Protein AF-A0A955XJQ1-F1 (afdb_monomer)

Sequence (238 aa):
MSGRVFALALLAGLWAAPAGARAPDDDAACRRCHAGLEGEFFTLANGDTLPAWVTPEEHFGSVHGDDIGCRDCHPTVGDHPHAPPAAADARTYRIQASAGCTDCHFKHATALRDSMHYERLMNGDDAAPTCVDCHGAHGVQPAAVPRQAVSDRCGACHEEQVRDWRASAHGQAVLAGNEDAPVCADCHGAHAITDPRAPAAHAASFTVCARCHGDARMMTRHGLDPGVVDSYLSDFHG

Secondary structure (DSSP, 8-state):
---------------PPPTT---THHHHHHHHHHHTTTT-EEEPTTS-EEES---HHHHHTSTTTTTS-HHHH-TT--SSS-PPP--SSHHHHHHHHHHHHHTT-HHHHHHHTTSHHHHHHHTT-TTS--HHHHH-SSSPPPTTSSTTHHHHHHHTT-HHHHHHHHHSHHHHHHHTT-TTS--HHHHH-SSS---TTSHHHHHHHHHHHHHHHT-HHHHHHTT--TTHHHHHHTSTT-

pLDDT: mean 86.58, std 14.27, range [39.28, 98.38]

Foldseek 3Di:
DDDDDDDDDDDDDDPDDDPPDDDPCPLVVVQVVQQVQVPHWDAAPVRATDRSHDHVCLQLLAPCHPVDGPCLLVVVFDDPPGDDDHANYPLRVQQVSLVSVCVPPVVLVVLLVLAPLVVCVVVVNSVRDGPCLLQNPDNRYDCPVVPCSNLVSVCVPPVVVSVVCCVDPLNVCSVVVNSLRDHPCLQQNDRNGYDCPDPVVVVCRLVSVCVQLCPLVNQVVVVHDNCPSVVCVPDPND

Radius of gyration: 26.44 Å; Cα contacts (8 Å, |Δi|>4): 235; chains: 1; bounding box: 46×60×105 Å

Structure (mmCIF, N/CA/C/O backbone):
data_AF-A0A955XJQ1-F1
#
_entry.id   AF-A0A955XJQ1-F1
#
loop_
_atom_site.group_PDB
_atom_site.id
_atom_site.type_symbol
_atom_site.label_atom_id
_atom_site.label_alt_id
_atom_site.label_comp_id
_atom_site.label_asym_id
_atom_site.label_entity_id
_atom_site.label_seq_id
_atom_site.pdbx_PDB_ins_code
_atom_site.Cartn_x
_atom_site.Cartn_y
_atom_site.Cartn_z
_atom_site.occupancy
_atom_site.B_iso_or_equiv
_atom_site.auth_seq_id
_atom_site.auth_comp_id
_atom_site.auth_asym_id
_atom_site.auth_atom_id
_atom_site.pdbx_PDB_model_num
ATOM 1 N N . MET A 1 1 ? -14.119 -41.575 -74.720 1.00 46.88 1 MET A N 1
ATOM 2 C CA . MET A 1 1 ? -13.182 -41.387 -73.590 1.00 46.88 1 MET A CA 1
ATOM 3 C C . MET A 1 1 ? -12.994 -39.893 -73.389 1.00 46.88 1 MET A C 1
ATOM 5 O O . MET A 1 1 ? -12.230 -39.286 -74.124 1.00 46.88 1 MET A O 1
ATOM 9 N N . SER A 1 2 ? -13.746 -39.278 -72.477 1.00 40.47 2 SER A N 1
ATOM 10 C CA . SER A 1 2 ? -13.597 -37.850 -72.162 1.00 40.47 2 SER A CA 1
ATOM 11 C C . SER A 1 2 ? -14.004 -37.642 -70.705 1.00 40.47 2 SER A C 1
ATOM 13 O O . SER A 1 2 ? -15.168 -37.402 -70.401 1.00 40.47 2 SER A O 1
ATOM 15 N N . GLY A 1 3 ? -13.049 -37.851 -69.796 1.00 39.28 3 GLY A N 1
ATOM 16 C CA . GLY A 1 3 ? -13.222 -37.587 -68.371 1.00 39.28 3 GLY A CA 1
ATOM 17 C C . GLY A 1 3 ? -13.212 -36.083 -68.114 1.00 39.28 3 GLY A C 1
ATOM 18 O O . GLY A 1 3 ? -12.290 -35.389 -68.535 1.00 39.28 3 GLY A O 1
ATOM 19 N N . ARG A 1 4 ? -14.245 -35.576 -67.440 1.00 48.41 4 ARG A N 1
ATOM 20 C CA . ARG A 1 4 ? -14.283 -34.207 -66.919 1.00 48.41 4 ARG A CA 1
ATOM 21 C C . ARG A 1 4 ? -13.821 -34.237 -65.465 1.00 48.41 4 ARG A C 1
ATOM 23 O O . ARG A 1 4 ? -14.498 -34.808 -64.617 1.00 48.41 4 ARG A O 1
ATOM 30 N N . VAL A 1 5 ? -12.663 -33.641 -65.204 1.00 46.28 5 VAL A N 1
ATOM 31 C CA . VAL A 1 5 ? -12.136 -33.402 -63.857 1.00 46.28 5 VAL A CA 1
ATOM 32 C C . VAL A 1 5 ? -12.822 -32.151 -63.301 1.00 46.28 5 VAL A C 1
ATOM 34 O O . VAL A 1 5 ? -12.715 -31.080 -63.894 1.00 46.28 5 VAL A O 1
ATOM 37 N N . PHE A 1 6 ? -13.547 -32.286 -62.190 1.00 44.66 6 PHE A N 1
ATOM 38 C CA . PHE A 1 6 ? -14.050 -31.155 -61.406 1.00 44.66 6 PHE A CA 1
ATOM 39 C C . PHE A 1 6 ? -12.952 -30.705 -60.436 1.00 44.66 6 PHE A C 1
ATOM 41 O O . PHE A 1 6 ? -12.5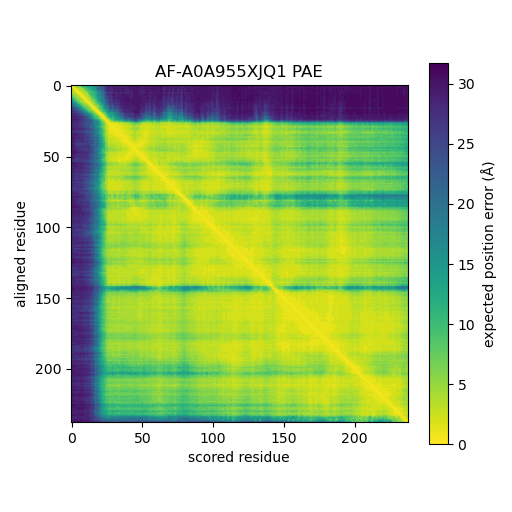79 -31.451 -59.534 1.00 44.66 6 PHE A O 1
ATOM 48 N N . ALA A 1 7 ? -12.432 -29.493 -60.622 1.00 47.38 7 ALA A N 1
ATOM 49 C CA . ALA A 1 7 ? -11.554 -28.848 -59.654 1.00 47.38 7 ALA A CA 1
ATOM 50 C C . ALA A 1 7 ? -12.412 -28.191 -58.558 1.00 47.38 7 ALA A C 1
ATOM 52 O O . ALA A 1 7 ? -13.139 -27.234 -58.822 1.00 47.38 7 ALA A O 1
ATOM 53 N N . LEU A 1 8 ? -12.345 -28.723 -57.336 1.00 47.97 8 LEU A N 1
ATOM 54 C CA . LEU A 1 8 ? -12.881 -28.084 -56.134 1.00 47.97 8 LEU A CA 1
ATOM 55 C C . LEU A 1 8 ? -11.941 -26.946 -55.719 1.00 47.97 8 LEU A C 1
ATOM 57 O O . LEU A 1 8 ? -10.824 -27.190 -55.268 1.00 47.97 8 LEU A O 1
ATOM 61 N N . ALA A 1 9 ? -12.394 -25.704 -55.872 1.00 50.31 9 ALA A N 1
ATOM 62 C CA . ALA A 1 9 ? -11.725 -24.538 -55.311 1.00 50.31 9 ALA A CA 1
ATOM 63 C C . ALA A 1 9 ? -12.059 -24.436 -53.812 1.00 50.31 9 ALA A C 1
ATOM 65 O O . ALA A 1 9 ? -13.188 -24.122 -53.436 1.00 50.31 9 ALA A O 1
ATOM 66 N N . LEU A 1 10 ? -11.075 -24.720 -52.957 1.00 50.75 10 LEU A N 1
ATOM 67 C CA . LEU A 1 10 ? -11.122 -24.434 -51.523 1.00 50.75 10 LEU A CA 1
ATOM 68 C C . LEU A 1 10 ? -10.953 -22.922 -51.318 1.00 50.75 10 LEU A C 1
ATOM 70 O O . LEU A 1 10 ? -9.858 -22.384 -51.469 1.00 50.75 10 LEU A O 1
ATOM 74 N N . LEU A 1 11 ? -12.043 -22.235 -50.979 1.00 53.78 11 LEU A N 1
ATOM 75 C CA . LEU A 1 11 ? -12.004 -20.862 -50.479 1.00 53.78 11 LEU A CA 1
ATOM 76 C C . LEU A 1 11 ? -11.503 -20.888 -49.029 1.00 53.78 11 LEU A C 1
ATOM 78 O O . LEU A 1 11 ? -12.269 -21.139 -48.101 1.00 53.78 11 LEU A O 1
ATOM 82 N N . ALA A 1 12 ? -10.206 -20.647 -48.840 1.00 53.72 12 ALA A N 1
ATOM 83 C CA . ALA A 1 12 ? -9.639 -20.357 -47.530 1.00 53.72 12 ALA A CA 1
ATOM 84 C C . ALA A 1 12 ? -10.132 -18.973 -47.078 1.00 53.72 12 ALA A C 1
ATOM 86 O O . ALA A 1 12 ? -9.680 -17.943 -47.577 1.00 53.72 12 ALA A O 1
ATOM 87 N N . GLY A 1 13 ? -11.100 -18.948 -46.163 1.00 48.88 13 GLY A N 1
ATOM 88 C CA . GLY A 1 13 ? -11.522 -17.722 -45.496 1.00 48.88 13 GLY A CA 1
ATOM 89 C C . GLY A 1 13 ? -10.401 -17.213 -44.593 1.00 48.88 13 GLY A C 1
ATOM 90 O O . GLY A 1 13 ? -10.072 -17.856 -43.600 1.00 48.88 13 GLY A O 1
ATOM 91 N N . LEU A 1 14 ? -9.821 -16.061 -44.933 1.00 50.84 14 LEU A N 1
ATOM 92 C CA . LEU A 1 14 ? -8.943 -15.317 -44.035 1.00 50.84 14 LEU A CA 1
ATOM 93 C C . LEU A 1 14 ? -9.784 -14.748 -42.888 1.00 50.84 14 LEU A C 1
ATOM 95 O O . LEU A 1 14 ? -10.440 -13.719 -43.031 1.00 50.84 14 LEU A O 1
ATOM 99 N N . TRP A 1 15 ? -9.765 -15.430 -41.746 1.00 53.81 15 TRP A N 1
ATOM 100 C CA . TRP A 1 15 ? -10.131 -14.822 -40.473 1.00 53.81 15 TRP A CA 1
ATOM 101 C C . TRP A 1 15 ? -9.001 -13.876 -40.064 1.00 53.81 15 TRP A C 1
ATOM 103 O O . TRP A 1 15 ? -7.941 -14.314 -39.622 1.00 53.81 15 TRP A O 1
ATOM 113 N N . ALA A 1 16 ? -9.210 -12.575 -40.254 1.00 53.59 16 ALA A N 1
ATOM 114 C CA . ALA A 1 16 ? -8.348 -11.563 -39.664 1.00 53.59 16 ALA A CA 1
ATOM 115 C C . ALA A 1 16 ? -8.578 -11.557 -38.146 1.00 53.59 16 ALA A C 1
ATOM 117 O O . ALA A 1 16 ? -9.691 -11.300 -37.684 1.00 53.59 16 ALA A O 1
ATOM 118 N N . ALA A 1 17 ? -7.532 -11.870 -37.381 1.00 46.84 17 ALA A N 1
ATOM 119 C CA . ALA A 1 17 ? -7.531 -11.686 -35.936 1.00 46.84 17 ALA A CA 1
ATOM 120 C C . ALA A 1 17 ? -7.751 -10.195 -35.602 1.00 46.84 17 ALA A C 1
ATOM 122 O O . ALA A 1 17 ? -7.302 -9.329 -36.363 1.00 46.84 17 ALA A O 1
ATOM 123 N N . PRO A 1 18 ? -8.439 -9.867 -34.495 1.00 43.72 18 PRO A N 1
ATOM 124 C CA . PRO A 1 18 ? -8.651 -8.482 -34.107 1.00 43.72 18 PRO A CA 1
ATOM 125 C C . PRO A 1 18 ? -7.303 -7.811 -33.822 1.00 43.72 18 PRO A C 1
ATOM 127 O O . PRO A 1 18 ? -6.464 -8.349 -33.098 1.00 43.72 18 PRO A O 1
ATOM 130 N N . ALA A 1 19 ? -7.100 -6.624 -34.394 1.00 45.28 19 ALA A N 1
ATOM 131 C CA . ALA A 1 19 ? -5.973 -5.760 -34.069 1.00 45.28 19 ALA A CA 1
ATOM 132 C C . ALA A 1 19 ? -6.069 -5.375 -32.583 1.00 45.28 19 ALA A C 1
ATOM 134 O O . ALA A 1 19 ? -6.924 -4.579 -32.203 1.00 45.28 19 ALA A O 1
ATOM 135 N N . GLY A 1 20 ? -5.245 -6.005 -31.747 1.00 47.81 20 GLY A N 1
ATOM 136 C CA . GLY A 1 20 ? -5.237 -5.791 -30.298 1.00 47.81 20 GLY A CA 1
ATOM 137 C C . GLY A 1 20 ? -4.767 -6.989 -29.473 1.00 47.81 20 GLY A C 1
ATOM 138 O O . GLY A 1 20 ? -4.370 -6.801 -28.331 1.00 47.81 20 GLY A O 1
ATOM 139 N N . ALA A 1 21 ? -4.749 -8.206 -30.027 1.00 40.53 21 ALA A N 1
ATOM 140 C CA . ALA A 1 21 ? -4.125 -9.338 -29.343 1.00 40.53 21 ALA A CA 1
ATOM 141 C C . ALA A 1 21 ? -2.594 -9.265 -29.499 1.00 40.53 21 ALA A C 1
ATOM 143 O O . ALA A 1 21 ? -2.076 -9.408 -30.609 1.00 40.53 21 ALA A O 1
ATOM 144 N N . ARG A 1 22 ? -1.878 -9.007 -28.397 1.00 50.34 22 ARG A N 1
ATOM 145 C CA . ARG A 1 22 ? -0.408 -9.040 -28.333 1.00 50.34 22 ARG A CA 1
ATOM 146 C C . ARG A 1 22 ? 0.080 -10.451 -28.690 1.00 50.34 22 ARG A C 1
ATOM 148 O O . ARG A 1 22 ? -0.478 -11.436 -28.208 1.00 50.34 22 ARG A O 1
ATOM 155 N N . ALA A 1 23 ? 1.102 -10.562 -29.539 1.00 43.75 23 ALA A N 1
ATOM 156 C CA . ALA A 1 23 ? 1.719 -11.852 -29.827 1.00 43.75 23 ALA A CA 1
ATOM 157 C C . ALA A 1 23 ? 2.445 -12.373 -28.561 1.00 43.75 23 ALA A C 1
ATOM 159 O O . ALA A 1 23 ? 3.187 -11.601 -27.952 1.00 43.75 23 ALA A O 1
ATOM 160 N N . PRO A 1 24 ? 2.292 -13.658 -28.182 1.00 45.78 24 PRO A N 1
ATOM 161 C CA . PRO A 1 24 ? 2.927 -14.264 -26.997 1.00 45.78 24 PRO A CA 1
ATOM 162 C C . PRO A 1 24 ? 4.463 -14.141 -26.919 1.00 45.78 24 PRO A C 1
ATOM 164 O O . PRO A 1 24 ? 5.056 -14.352 -25.860 1.00 45.78 24 PRO A O 1
ATOM 167 N N . ASP A 1 25 ? 5.120 -13.819 -28.035 1.00 55.47 25 ASP A N 1
ATOM 168 C CA . ASP A 1 25 ? 6.578 -13.810 -28.164 1.00 55.47 25 ASP A CA 1
ATOM 169 C C . ASP A 1 25 ? 7.254 -12.525 -27.641 1.00 55.47 25 ASP A C 1
ATOM 171 O O . ASP A 1 25 ? 8.460 -12.542 -27.370 1.00 55.47 25 ASP A O 1
ATOM 175 N N . ASP A 1 26 ? 6.504 -11.435 -27.435 1.00 66.12 26 ASP A N 1
ATOM 176 C CA . ASP A 1 26 ? 7.072 -10.135 -27.040 1.00 66.12 26 ASP A CA 1
ATOM 177 C C . ASP A 1 26 ? 7.604 -10.143 -25.596 1.00 66.12 26 ASP A C 1
ATOM 179 O O . ASP A 1 26 ? 8.740 -9.731 -25.349 1.00 66.12 26 ASP A O 1
ATOM 183 N N . ASP A 1 27 ? 6.854 -10.703 -24.644 1.00 79.00 27 ASP A N 1
ATOM 184 C CA . ASP A 1 27 ? 7.313 -10.800 -23.251 1.00 79.00 27 ASP A CA 1
ATO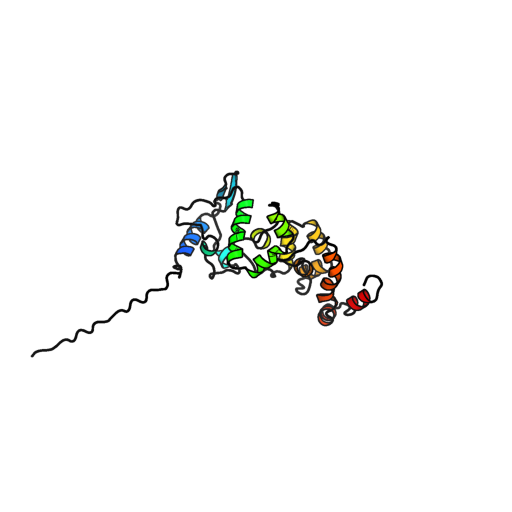M 185 C C . ASP A 1 27 ? 8.418 -11.843 -23.082 1.00 79.00 27 ASP A C 1
ATOM 187 O O . ASP A 1 27 ? 9.285 -11.726 -22.217 1.00 79.00 27 ASP A O 1
ATOM 191 N N . ALA A 1 28 ? 8.448 -12.877 -23.928 1.00 83.25 28 ALA A N 1
ATOM 192 C CA . ALA A 1 28 ? 9.536 -13.849 -23.924 1.00 83.25 28 ALA A CA 1
ATOM 193 C C . ALA A 1 28 ? 10.893 -13.192 -24.239 1.00 83.25 28 ALA A C 1
ATOM 195 O O . ALA A 1 28 ? 11.909 -13.591 -23.666 1.00 83.25 28 ALA A O 1
ATOM 196 N N . ALA A 1 29 ? 10.921 -12.179 -25.110 1.00 86.50 29 ALA A N 1
ATOM 197 C CA . ALA A 1 29 ? 12.130 -11.412 -25.394 1.00 86.50 29 ALA A CA 1
ATOM 198 C C . ALA A 1 29 ? 12.547 -10.531 -24.205 1.00 86.50 29 ALA A C 1
ATOM 200 O O . ALA A 1 29 ? 13.716 -10.583 -23.811 1.00 86.50 29 ALA A O 1
ATOM 201 N N . CYS A 1 30 ? 11.600 -9.801 -23.600 1.00 88.19 30 CYS A N 1
ATOM 202 C CA . CYS A 1 30 ? 11.840 -9.005 -22.393 1.00 88.19 30 CYS A CA 1
ATOM 203 C C . CYS A 1 30 ? 12.444 -9.870 -21.280 1.00 88.19 30 CYS A C 1
ATOM 205 O O . CYS A 1 30 ? 13.515 -9.555 -20.765 1.00 88.19 30 CYS A O 1
ATOM 207 N N . ARG A 1 31 ? 11.824 -11.020 -20.990 1.00 87.94 31 ARG A N 1
ATOM 208 C CA . ARG A 1 31 ? 12.282 -11.967 -19.964 1.00 87.94 31 ARG A CA 1
ATOM 209 C C . ARG A 1 31 ? 13.697 -12.457 -20.189 1.00 87.94 31 ARG A C 1
ATOM 211 O O . ARG A 1 31 ? 14.514 -12.374 -19.285 1.00 87.94 31 ARG A O 1
ATOM 218 N N . ARG A 1 32 ? 14.002 -12.971 -21.385 1.00 88.38 32 ARG A N 1
ATOM 219 C CA . ARG A 1 32 ? 15.334 -13.528 -21.668 1.00 88.38 32 ARG A CA 1
ATOM 220 C C . ARG A 1 32 ? 16.428 -12.477 -21.539 1.00 88.38 32 ARG A C 1
ATOM 222 O O . ARG A 1 32 ? 17.489 -12.782 -21.010 1.00 88.38 32 ARG A O 1
ATOM 229 N N . CYS A 1 33 ? 16.175 -11.268 -22.038 1.00 90.25 33 CYS A N 1
ATOM 230 C CA . CYS A 1 33 ? 17.158 -10.196 -21.975 1.00 90.25 33 CYS A CA 1
ATOM 231 C C . CYS A 1 33 ? 17.346 -9.724 -20.530 1.00 90.25 33 CYS A C 1
ATOM 233 O O . CYS A 1 33 ? 18.458 -9.777 -20.023 1.00 90.25 33 CYS A O 1
ATOM 235 N N . HIS A 1 34 ? 16.264 -9.362 -19.834 1.00 91.12 34 HIS A N 1
ATOM 236 C CA . HIS A 1 34 ? 16.361 -8.843 -18.470 1.00 91.12 34 HIS A CA 1
ATOM 237 C C . HIS A 1 34 ? 16.816 -9.888 -17.444 1.00 91.12 34 HIS A C 1
ATOM 239 O O . HIS A 1 34 ? 17.531 -9.521 -16.520 1.00 91.12 34 HIS A O 1
ATOM 245 N N . ALA A 1 35 ? 16.493 -11.172 -17.613 1.00 91.75 35 ALA A N 1
ATOM 246 C CA . ALA A 1 35 ? 17.061 -12.233 -16.777 1.00 91.75 35 ALA A CA 1
ATOM 247 C C . ALA A 1 35 ? 18.573 -12.398 -17.006 1.00 91.75 35 ALA A C 1
ATOM 249 O O . ALA A 1 35 ? 19.317 -12.701 -16.083 1.00 91.75 35 ALA A O 1
ATOM 250 N N . GLY A 1 36 ? 19.040 -12.178 -18.240 1.00 92.38 36 GLY A N 1
ATOM 251 C CA . GLY A 1 36 ? 20.458 -12.251 -18.600 1.00 92.38 36 GLY A CA 1
ATOM 252 C C . GLY A 1 36 ? 21.294 -11.045 -18.161 1.00 92.38 36 GLY A C 1
ATOM 253 O O . GLY A 1 36 ? 22.504 -11.057 -18.366 1.00 92.38 36 GLY A O 1
ATOM 254 N N . LEU A 1 37 ? 20.666 -10.018 -17.584 1.00 91.81 37 LEU A N 1
ATOM 255 C CA . LEU A 1 37 ? 21.309 -8.794 -17.100 1.00 91.81 37 LEU A CA 1
ATOM 256 C C . LEU A 1 37 ? 21.515 -8.806 -15.576 1.00 91.81 37 LEU A C 1
ATOM 258 O O . LEU A 1 37 ? 21.707 -7.746 -14.988 1.00 91.81 37 LEU A O 1
ATOM 262 N N . GLU A 1 38 ? 21.416 -9.962 -14.910 1.00 92.31 38 GLU A N 1
ATOM 263 C CA . GLU A 1 38 ? 21.558 -10.052 -13.452 1.00 92.31 38 GLU A CA 1
ATOM 264 C C . GLU A 1 38 ? 22.844 -9.359 -12.966 1.00 92.31 38 GLU A C 1
ATOM 266 O O . GLU A 1 38 ? 23.951 -9.673 -13.403 1.00 92.31 38 GLU A O 1
ATOM 271 N N . GLY A 1 39 ? 22.686 -8.390 -12.063 1.00 93.00 39 GLY A N 1
ATOM 272 C CA . GLY A 1 39 ? 23.784 -7.567 -11.549 1.00 93.00 39 GLY A CA 1
ATOM 273 C C . GLY A 1 39 ? 24.107 -6.312 -12.369 1.00 93.00 39 GLY A C 1
ATOM 274 O O . GLY A 1 39 ? 24.940 -5.520 -11.932 1.00 93.00 39 GLY A O 1
ATOM 275 N N . GLU A 1 40 ? 23.440 -6.081 -13.500 1.00 94.44 40 GLU A N 1
ATOM 276 C CA . GLU A 1 40 ? 23.590 -4.867 -14.307 1.00 94.44 40 GLU A CA 1
ATOM 277 C C . GLU A 1 40 ? 22.647 -3.749 -13.848 1.00 94.44 40 GLU A C 1
ATOM 279 O O . GLU A 1 40 ? 21.535 -3.978 -13.364 1.00 94.44 40 GLU A O 1
ATOM 284 N N . PHE A 1 41 ? 23.071 -2.500 -14.030 1.00 93.19 41 PHE A N 1
ATOM 285 C CA . PHE A 1 41 ? 22.324 -1.335 -13.566 1.00 93.19 41 PHE A CA 1
ATOM 286 C C . PHE A 1 41 ? 22.288 -0.233 -14.619 1.00 93.19 41 PHE A C 1
ATOM 288 O O . PHE A 1 41 ? 23.272 0.041 -15.304 1.00 93.19 41 PHE A O 1
ATOM 295 N N . PHE A 1 42 ? 21.153 0.451 -14.699 1.00 90.12 42 PHE A N 1
ATOM 296 C CA . PHE A 1 42 ? 21.056 1.739 -15.366 1.00 90.12 42 PHE A CA 1
ATOM 297 C C . PHE A 1 42 ? 21.452 2.849 -14.401 1.00 90.12 42 PHE A C 1
ATOM 299 O O . PHE A 1 42 ? 20.993 2.864 -13.261 1.00 90.12 42 PHE A O 1
ATOM 306 N N . THR A 1 43 ? 22.243 3.804 -14.880 1.00 91.38 43 THR A N 1
ATOM 307 C CA . THR A 1 43 ? 22.586 5.015 -14.129 1.00 91.38 43 THR A CA 1
ATOM 308 C C . THR A 1 43 ? 21.697 6.168 -14.578 1.00 91.38 43 THR A C 1
ATOM 310 O O . THR A 1 43 ? 21.641 6.494 -15.766 1.00 91.38 43 THR A O 1
ATOM 313 N N . LEU A 1 44 ? 21.003 6.786 -13.627 1.00 90.75 44 LEU A N 1
ATOM 314 C CA . LEU A 1 44 ? 20.175 7.968 -13.836 1.00 90.75 44 LEU A CA 1
ATOM 315 C C . LEU A 1 44 ? 21.023 9.244 -13.865 1.00 90.75 44 LEU A C 1
ATOM 317 O O . LEU A 1 44 ? 22.202 9.248 -13.511 1.00 90.75 44 LEU A O 1
ATOM 321 N N . ALA A 1 45 ? 20.413 10.355 -14.280 1.00 87.94 45 ALA A N 1
ATOM 322 C CA . ALA A 1 45 ? 21.111 11.629 -14.457 1.00 87.94 45 ALA A CA 1
ATOM 323 C C . ALA A 1 45 ? 21.763 12.156 -13.165 1.00 87.94 45 ALA A C 1
ATOM 325 O O . ALA A 1 45 ? 22.817 12.787 -13.225 1.00 87.94 45 ALA A O 1
ATOM 326 N N . ASN A 1 46 ? 21.157 11.887 -12.006 1.00 92.25 46 ASN A N 1
ATOM 327 C CA . ASN A 1 46 ? 21.691 12.269 -10.700 1.00 92.25 46 ASN A CA 1
ATOM 328 C C . ASN A 1 46 ? 22.741 11.286 -10.137 1.00 92.25 46 ASN A C 1
ATOM 330 O O . ASN A 1 46 ? 23.292 11.547 -9.070 1.00 92.25 46 ASN A O 1
ATOM 334 N N . GLY A 1 47 ? 23.020 10.178 -10.833 1.00 92.88 47 GLY A N 1
ATOM 335 C CA . GLY A 1 47 ? 23.938 9.126 -10.392 1.00 92.88 47 GLY A CA 1
ATOM 336 C C . GLY A 1 47 ? 23.283 7.966 -9.638 1.00 92.88 47 GLY A C 1
ATOM 337 O O . GLY A 1 47 ? 23.973 6.988 -9.350 1.00 92.88 47 GLY A O 1
ATOM 338 N N . ASP A 1 48 ? 21.978 8.028 -9.354 1.00 95.31 48 ASP A N 1
ATOM 339 C CA . ASP A 1 48 ? 21.254 6.881 -8.807 1.00 95.31 48 ASP A CA 1
ATOM 340 C C . ASP A 1 48 ? 21.281 5.707 -9.782 1.00 95.31 48 ASP A C 1
ATOM 342 O O . ASP A 1 48 ? 21.380 5.877 -10.999 1.00 95.31 48 ASP A O 1
ATOM 346 N N . THR A 1 49 ? 21.141 4.501 -9.239 1.00 94.44 49 THR A N 1
ATOM 347 C CA . THR A 1 49 ? 21.107 3.278 -10.036 1.00 94.44 49 THR A CA 1
ATOM 348 C C . THR A 1 49 ? 19.760 2.582 -9.925 1.00 94.44 49 THR A C 1
ATOM 350 O O . THR A 1 49 ? 19.142 2.542 -8.861 1.00 94.44 49 THR A O 1
ATOM 353 N N . LEU A 1 50 ? 19.304 2.028 -11.046 1.00 92.44 50 LEU A N 1
ATOM 354 C CA . LEU A 1 50 ? 18.140 1.152 -11.125 1.00 92.44 50 LEU A CA 1
ATOM 355 C C . LEU A 1 50 ? 18.588 -0.206 -11.669 1.00 92.44 50 LEU A C 1
ATOM 357 O O . LEU A 1 50 ? 19.360 -0.222 -12.630 1.00 92.44 50 LEU A O 1
ATOM 361 N N . PRO A 1 51 ? 18.116 -1.334 -11.112 1.00 92.31 51 PRO A N 1
ATOM 362 C CA . PRO A 1 51 ? 18.393 -2.642 -11.689 1.00 92.31 51 PRO A CA 1
ATOM 363 C C . PRO A 1 51 ? 17.963 -2.680 -13.158 1.00 92.31 51 PRO A C 1
ATOM 365 O O . PRO A 1 51 ? 16.833 -2.325 -13.493 1.00 92.31 51 PRO A O 1
ATOM 368 N N . ALA A 1 52 ? 18.869 -3.105 -14.038 1.00 90.88 52 ALA A N 1
ATOM 369 C CA . ALA A 1 52 ? 18.562 -3.349 -15.446 1.00 90.88 52 ALA A CA 1
ATOM 370 C C . ALA A 1 52 ? 17.989 -4.758 -15.674 1.00 90.88 52 ALA A C 1
ATOM 372 O O . ALA A 1 52 ? 17.706 -5.140 -16.808 1.00 90.88 52 ALA A O 1
ATOM 373 N N . TRP A 1 53 ? 17.801 -5.525 -14.603 1.00 91.38 53 TRP A N 1
ATOM 374 C CA . TRP A 1 53 ? 17.343 -6.904 -14.614 1.00 91.38 53 TRP A CA 1
ATOM 375 C C . TRP A 1 53 ? 16.099 -7.094 -13.758 1.00 91.38 53 TRP A C 1
ATOM 377 O O . TRP A 1 53 ? 15.803 -6.317 -12.850 1.00 91.38 53 TRP A O 1
ATOM 387 N N . VAL A 1 54 ? 15.377 -8.161 -14.074 1.00 90.06 54 VAL A N 1
ATOM 388 C CA . VAL A 1 54 ? 14.292 -8.701 -13.262 1.00 90.06 54 VAL A CA 1
ATOM 389 C C . VAL A 1 54 ? 14.401 -10.213 -13.312 1.00 90.06 54 VAL A C 1
ATOM 391 O O . VAL A 1 54 ? 14.679 -10.776 -14.373 1.00 90.06 54 VAL A O 1
ATOM 394 N N . THR A 1 55 ? 14.166 -10.864 -12.180 1.00 88.00 55 THR A N 1
ATOM 395 C CA . THR A 1 55 ? 14.044 -12.317 -12.127 1.00 88.00 55 THR A CA 1
ATOM 396 C C . THR A 1 55 ? 12.654 -12.676 -12.650 1.00 88.00 55 THR A C 1
ATOM 398 O O . THR A 1 55 ? 11.665 -12.288 -12.021 1.00 88.00 55 THR A O 1
ATOM 401 N N . PRO A 1 56 ? 12.508 -13.369 -13.794 1.00 83.50 56 PRO A N 1
ATOM 402 C CA . PRO A 1 56 ? 11.188 -13.676 -14.340 1.00 83.50 56 PRO A CA 1
ATOM 403 C C . PRO A 1 56 ? 10.289 -14.382 -13.320 1.00 83.50 56 PRO A C 1
ATOM 405 O O . PRO A 1 56 ? 9.103 -14.077 -13.228 1.00 83.50 56 PRO A O 1
ATOM 408 N N . GLU A 1 57 ? 10.864 -15.261 -12.501 1.00 84.00 57 GLU A N 1
ATOM 409 C CA . GLU A 1 57 ? 10.171 -15.993 -11.444 1.00 84.00 57 GLU A CA 1
ATOM 410 C C . GLU A 1 57 ? 9.531 -15.069 -10.395 1.00 84.00 57 GLU A C 1
ATOM 412 O O . GLU A 1 57 ? 8.477 -15.408 -9.862 1.00 84.00 57 GLU A O 1
ATOM 417 N N . GLU A 1 58 ? 10.104 -13.890 -10.120 1.00 86.19 58 GLU A N 1
ATOM 418 C CA . GLU A 1 58 ? 9.495 -12.908 -9.212 1.00 86.19 58 GLU A CA 1
ATOM 419 C C . GLU A 1 58 ? 8.189 -12.359 -9.793 1.00 86.19 58 GLU A C 1
ATOM 421 O O . GLU A 1 58 ? 7.200 -12.254 -9.071 1.00 86.19 58 GLU A O 1
ATOM 426 N N . HIS A 1 59 ? 8.158 -12.056 -11.095 1.00 89.00 59 HIS A N 1
ATOM 427 C CA . HIS A 1 59 ? 6.947 -11.579 -11.770 1.00 89.00 59 HIS A CA 1
ATOM 428 C C . HIS A 1 59 ? 5.883 -12.677 -11.876 1.00 89.00 59 HIS A C 1
ATOM 430 O O . HIS A 1 59 ? 4.739 -12.458 -11.481 1.00 89.00 59 HIS A O 1
ATOM 436 N N . PHE A 1 60 ? 6.246 -13.880 -12.333 1.00 85.06 60 PHE A N 1
ATOM 437 C CA . PHE A 1 60 ? 5.283 -14.985 -12.484 1.00 85.06 60 PHE A CA 1
ATOM 438 C C . PHE A 1 60 ? 4.798 -15.560 -11.152 1.00 85.06 60 PHE A C 1
ATOM 440 O O . PHE A 1 60 ? 3.704 -16.112 -11.082 1.00 85.06 60 PHE A O 1
ATOM 447 N N . GLY A 1 61 ? 5.579 -15.404 -10.081 1.00 88.88 61 GLY A N 1
ATOM 448 C CA . GLY A 1 61 ? 5.157 -15.713 -8.715 1.00 88.88 61 GLY A CA 1
ATOM 449 C C . GLY A 1 61 ? 4.296 -14.624 -8.065 1.00 88.88 61 GLY A C 1
ATOM 450 O O . GLY A 1 61 ? 3.908 -14.768 -6.903 1.00 88.88 61 GLY A O 1
ATOM 451 N N . SER A 1 62 ? 4.026 -13.519 -8.763 1.00 92.56 62 SER A N 1
ATOM 452 C CA . SER A 1 62 ? 3.159 -12.445 -8.278 1.00 92.56 62 SER A CA 1
ATOM 453 C C . SER A 1 62 ? 1.680 -12.752 -8.520 1.00 92.56 62 SER A C 1
ATOM 455 O O . SER A 1 62 ? 1.315 -13.664 -9.259 1.00 92.56 62 SER A O 1
ATOM 457 N N . VAL A 1 63 ? 0.806 -11.923 -7.950 1.00 92.75 63 VAL A N 1
ATOM 458 C CA . VAL A 1 63 ? -0.642 -11.965 -8.224 1.00 92.75 63 VAL A CA 1
ATOM 459 C C . VAL A 1 63 ? -1.005 -11.675 -9.682 1.00 92.75 63 VAL A C 1
ATOM 461 O O . VAL A 1 63 ? -2.136 -11.941 -10.075 1.00 92.75 63 VAL A O 1
ATOM 464 N N . HIS A 1 64 ? -0.080 -11.111 -10.463 1.00 91.94 64 HIS A N 1
ATOM 465 C CA . HIS A 1 64 ? -0.283 -10.842 -11.882 1.00 91.94 64 HIS A CA 1
ATOM 466 C C . HIS A 1 64 ? 0.051 -12.048 -12.769 1.00 91.94 64 HIS A C 1
ATOM 468 O O . HIS A 1 64 ? -0.498 -12.154 -13.863 1.00 91.94 64 HIS A O 1
ATOM 474 N N . GLY A 1 65 ? 0.907 -12.960 -12.292 1.00 88.56 65 GLY A N 1
ATOM 475 C CA . GLY A 1 65 ? 1.228 -14.218 -12.965 1.00 88.56 65 GLY A CA 1
ATOM 476 C C . GLY A 1 65 ? 1.549 -14.067 -14.456 1.00 88.56 65 GLY A C 1
ATOM 477 O O . GLY A 1 65 ? 2.272 -13.161 -14.868 1.00 88.56 65 GLY A O 1
ATOM 478 N N . ASP A 1 66 ? 0.991 -14.976 -15.256 1.00 87.06 66 ASP A N 1
ATOM 479 C CA . ASP A 1 66 ? 1.076 -14.965 -16.722 1.00 87.06 66 ASP A CA 1
ATOM 480 C C . ASP A 1 66 ? 0.027 -14.051 -17.389 1.00 87.06 66 ASP A C 1
ATOM 482 O O . ASP A 1 66 ? 0.053 -13.884 -18.608 1.00 87.06 66 ASP A O 1
ATOM 486 N N . ASP A 1 67 ? -0.903 -13.473 -16.619 1.00 88.75 67 ASP A N 1
ATOM 487 C CA . ASP A 1 67 ? -2.037 -12.709 -17.157 1.00 88.75 67 ASP A CA 1
ATOM 488 C C . ASP A 1 67 ? -1.655 -11.273 -17.550 1.00 88.75 67 ASP A C 1
ATOM 490 O O . ASP A 1 67 ? -2.353 -10.654 -18.355 1.00 88.75 67 ASP A O 1
ATOM 494 N N . ILE A 1 68 ? -0.563 -10.742 -16.987 1.00 89.81 68 ILE A N 1
ATOM 495 C CA . ILE A 1 68 ? -0.051 -9.394 -17.268 1.00 89.81 68 ILE A CA 1
ATOM 496 C C . ILE A 1 68 ? 1.393 -9.487 -17.757 1.00 89.81 68 ILE A C 1
ATOM 498 O O . ILE A 1 68 ? 2.271 -10.017 -17.068 1.00 89.81 68 ILE A O 1
ATOM 502 N N . GLY A 1 69 ? 1.637 -8.929 -18.937 1.00 89.50 69 GLY A N 1
ATOM 503 C CA . GLY A 1 69 ? 2.931 -8.874 -19.593 1.00 89.50 69 GLY A CA 1
ATOM 504 C C . GLY A 1 69 ? 3.827 -7.733 -19.121 1.00 89.50 69 GLY A C 1
ATOM 505 O O . GLY A 1 69 ? 3.407 -6.797 -18.436 1.00 89.50 69 GLY A O 1
ATOM 506 N N . CYS A 1 70 ? 5.092 -7.753 -19.544 1.00 89.25 70 CYS A N 1
ATOM 507 C CA . CYS A 1 70 ? 6.066 -6.729 -19.161 1.00 89.25 70 CYS A CA 1
ATOM 508 C C . CYS A 1 70 ? 5.654 -5.348 -19.693 1.00 89.25 70 CYS A C 1
ATOM 510 O O . CYS A 1 70 ? 5.764 -4.338 -18.996 1.00 89.25 70 CYS A O 1
ATOM 512 N N . ARG A 1 71 ? 5.160 -5.298 -20.938 1.00 88.19 71 ARG A N 1
ATOM 513 C CA . ARG A 1 71 ? 4.777 -4.044 -21.612 1.00 88.19 71 ARG A CA 1
ATOM 514 C C . ARG A 1 71 ? 3.420 -3.499 -21.167 1.00 88.19 71 ARG A C 1
ATOM 516 O O . ARG A 1 71 ? 3.134 -2.348 -21.478 1.00 88.19 71 ARG A O 1
ATOM 523 N N . ASP A 1 72 ? 2.629 -4.264 -20.419 1.00 89.25 72 ASP A N 1
ATOM 524 C CA . ASP A 1 72 ? 1.368 -3.769 -19.855 1.00 89.25 72 ASP A CA 1
ATOM 525 C C . ASP A 1 72 ? 1.633 -2.764 -18.723 1.00 89.25 72 ASP A C 1
ATOM 527 O O . ASP A 1 72 ? 0.975 -1.730 -18.642 1.00 89.25 72 ASP A O 1
ATOM 531 N N . CYS A 1 73 ? 2.668 -3.008 -17.910 1.00 88.88 73 CYS A N 1
ATOM 532 C CA . CYS A 1 73 ? 3.150 -2.061 -16.895 1.00 88.88 73 CYS A CA 1
ATOM 533 C C . CYS A 1 73 ? 4.207 -1.084 -17.436 1.00 88.88 73 CYS A C 1
ATOM 535 O O . CYS A 1 73 ? 4.339 0.032 -16.931 1.00 88.88 73 CYS A O 1
ATOM 537 N N . HIS A 1 74 ? 4.952 -1.480 -18.474 1.00 89.31 74 HIS A N 1
ATOM 538 C CA . HIS A 1 74 ? 5.955 -0.650 -19.147 1.00 89.31 74 HIS A CA 1
ATOM 539 C C . HIS A 1 74 ? 5.535 -0.266 -20.580 1.00 89.31 74 HIS A C 1
ATOM 541 O O . HIS A 1 74 ? 6.244 -0.588 -21.540 1.00 89.31 74 HIS A O 1
ATOM 547 N N . PRO A 1 75 ? 4.417 0.463 -20.766 1.00 84.38 75 PRO A N 1
ATOM 548 C CA . PRO A 1 75 ? 3.850 0.723 -22.093 1.00 84.38 75 PRO A CA 1
ATOM 549 C C . PRO A 1 75 ? 4.730 1.624 -22.965 1.00 84.38 75 PRO A C 1
ATOM 551 O O . PRO A 1 75 ? 4.603 1.636 -24.188 1.00 84.38 75 PRO A O 1
ATOM 554 N N . THR A 1 76 ? 5.638 2.381 -22.349 1.00 83.44 76 THR A N 1
ATOM 555 C CA . THR A 1 76 ? 6.554 3.297 -23.038 1.00 83.44 76 THR A CA 1
ATOM 556 C C . THR A 1 76 ? 7.864 2.636 -23.461 1.00 83.44 76 THR A C 1
ATOM 558 O O . THR A 1 76 ? 8.634 3.246 -24.205 1.00 83.44 76 THR A O 1
ATOM 561 N N . VAL A 1 77 ? 8.131 1.398 -23.027 1.00 85.19 77 VAL A N 1
ATOM 562 C CA . VAL A 1 77 ? 9.338 0.668 -23.426 1.00 85.19 77 VAL A CA 1
ATOM 563 C C . VAL A 1 77 ? 9.172 0.179 -24.864 1.00 85.19 77 VAL A C 1
ATOM 565 O O . VAL A 1 77 ? 8.212 -0.517 -25.211 1.00 85.19 77 VAL A O 1
ATOM 568 N N . GLY A 1 78 ? 10.103 0.609 -25.717 1.00 80.31 78 GLY A N 1
ATOM 569 C CA . GLY A 1 78 ? 10.199 0.226 -27.123 1.00 80.31 78 GLY A CA 1
ATOM 570 C C . GLY A 1 78 ? 10.913 -1.110 -27.331 1.00 80.31 78 GLY A C 1
ATOM 571 O O . GLY A 1 78 ? 11.206 -1.838 -26.386 1.00 80.31 78 GLY A O 1
ATOM 572 N N . ASP A 1 79 ? 11.204 -1.421 -28.590 1.00 80.00 79 ASP A N 1
ATOM 573 C CA . ASP A 1 79 ? 11.958 -2.624 -28.941 1.00 80.00 79 ASP A CA 1
ATOM 574 C C . ASP A 1 79 ? 13.452 -2.452 -28.613 1.00 80.00 79 ASP A C 1
ATOM 576 O O . ASP A 1 79 ? 13.958 -1.336 -28.485 1.00 80.00 79 ASP A O 1
ATOM 580 N N . HIS A 1 80 ? 14.173 -3.564 -28.455 1.00 79.56 80 HIS A N 1
ATOM 581 C CA . HIS A 1 80 ? 15.602 -3.532 -28.149 1.00 79.56 80 HIS A CA 1
ATOM 582 C C . HIS A 1 80 ? 16.443 -3.101 -29.374 1.00 79.56 80 HIS A C 1
ATOM 584 O O . HIS A 1 80 ? 16.220 -3.630 -30.468 1.00 79.56 80 HIS A O 1
ATOM 590 N N . PRO A 1 81 ? 17.461 -2.229 -29.201 1.00 83.50 81 PRO A N 1
ATOM 591 C CA . PRO A 1 81 ? 17.875 -1.583 -27.952 1.00 83.50 81 PRO A CA 1
ATOM 592 C C . PRO A 1 81 ? 16.953 -0.429 -27.541 1.00 83.50 81 PRO A C 1
ATOM 594 O O . PRO A 1 81 ? 16.635 0.441 -28.348 1.00 83.50 81 PRO A O 1
ATOM 597 N N . HIS A 1 82 ? 16.588 -0.391 -26.257 1.00 86.94 82 HIS A N 1
ATOM 598 C CA . HIS A 1 82 ? 15.80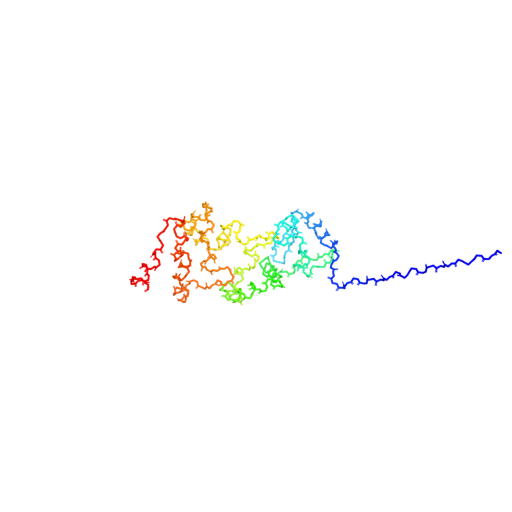6 0.692 -25.662 1.00 86.94 82 HIS A CA 1
ATOM 599 C C . HIS A 1 82 ? 16.631 1.456 -24.618 1.00 86.94 82 HIS A C 1
ATOM 601 O O . HIS A 1 82 ? 17.550 0.913 -24.002 1.00 86.94 82 HIS A O 1
ATOM 607 N N . ALA A 1 83 ? 16.302 2.734 -24.427 1.00 83.50 83 ALA A N 1
ATOM 608 C CA . ALA A 1 83 ? 16.941 3.595 -23.437 1.00 83.50 83 ALA A CA 1
ATOM 609 C C . ALA A 1 83 ? 16.490 3.247 -22.002 1.00 83.50 83 ALA A C 1
ATOM 611 O O . ALA A 1 83 ? 15.415 2.661 -21.825 1.00 83.50 83 ALA A O 1
ATOM 612 N N . PRO A 1 84 ? 17.278 3.618 -20.974 1.00 78.25 84 PRO A N 1
ATOM 613 C CA . PRO A 1 84 ? 16.811 3.584 -19.594 1.00 78.25 84 PRO A CA 1
ATOM 614 C C . PRO A 1 84 ? 15.615 4.530 -19.378 1.00 78.25 84 PRO A C 1
ATOM 616 O O . PRO A 1 84 ? 15.433 5.480 -20.150 1.00 78.25 84 PRO A O 1
ATOM 619 N N . PRO A 1 85 ? 14.815 4.313 -18.318 1.00 82.81 85 PRO A N 1
ATOM 620 C CA . PRO A 1 85 ? 13.733 5.219 -17.951 1.00 82.81 85 PRO A CA 1
ATOM 621 C C . PRO A 1 85 ? 14.213 6.665 -17.789 1.00 82.81 85 PRO A C 1
ATOM 623 O O . PRO A 1 85 ? 15.224 6.935 -17.141 1.00 82.81 85 PRO A O 1
ATOM 626 N N . ALA A 1 86 ? 13.457 7.607 -18.353 1.00 86.25 86 ALA A N 1
ATOM 627 C CA . ALA A 1 86 ? 13.725 9.032 -18.210 1.00 86.25 86 ALA A CA 1
ATOM 628 C C . ALA A 1 86 ? 13.199 9.543 -16.856 1.00 86.25 86 ALA A C 1
ATOM 630 O O . ALA A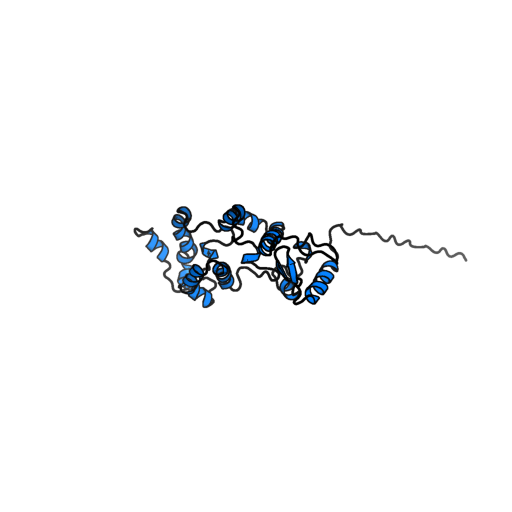 1 86 ? 12.093 10.075 -16.767 1.00 86.25 86 ALA A O 1
ATOM 631 N N . ALA A 1 87 ? 14.002 9.382 -15.805 1.00 91.19 87 ALA A N 1
ATOM 632 C CA . ALA A 1 87 ? 13.731 9.907 -14.469 1.00 91.19 87 ALA A CA 1
ATOM 633 C C . ALA A 1 87 ? 14.912 10.742 -13.956 1.00 91.19 87 ALA A C 1
ATOM 635 O O . ALA A 1 87 ? 16.068 10.466 -14.282 1.00 91.19 87 ALA A O 1
ATOM 636 N N . ALA A 1 88 ? 14.614 11.772 -13.157 1.00 92.38 88 ALA A N 1
ATOM 637 C CA . ALA A 1 88 ? 15.641 12.615 -12.545 1.00 92.38 88 ALA A CA 1
ATOM 638 C C . ALA A 1 88 ? 16.480 11.833 -11.521 1.00 92.38 88 ALA A C 1
ATOM 640 O O . ALA A 1 88 ? 17.699 11.986 -11.479 1.00 92.38 88 ALA A O 1
ATOM 641 N N . ASP A 1 89 ? 15.809 10.981 -10.744 1.00 94.50 89 ASP A N 1
ATOM 642 C CA . ASP A 1 89 ? 16.363 10.162 -9.671 1.00 94.50 89 ASP A CA 1
ATOM 643 C C . ASP A 1 89 ? 15.516 8.891 -9.452 1.00 94.50 89 ASP A C 1
ATOM 645 O O . ASP A 1 89 ? 14.443 8.715 -10.051 1.00 94.50 89 ASP A O 1
ATOM 649 N N . ALA A 1 90 ? 15.993 7.977 -8.601 1.00 93.25 90 ALA A N 1
ATOM 650 C CA . ALA A 1 90 ? 15.314 6.702 -8.356 1.00 93.25 90 ALA A CA 1
ATOM 651 C C . ALA A 1 90 ? 13.955 6.880 -7.663 1.00 93.25 90 ALA A C 1
ATOM 653 O O . ALA A 1 90 ? 13.071 6.021 -7.764 1.00 93.25 90 ALA A O 1
ATOM 654 N N . ARG A 1 91 ? 13.761 7.987 -6.940 1.00 94.44 91 ARG A N 1
ATOM 655 C CA . ARG A 1 91 ? 12.498 8.268 -6.264 1.00 94.44 91 ARG A CA 1
ATOM 656 C C . ARG A 1 91 ? 11.424 8.703 -7.258 1.00 94.44 91 ARG A C 1
ATOM 658 O O . ARG A 1 91 ? 10.338 8.125 -7.268 1.00 94.44 91 ARG A O 1
ATOM 665 N N . THR A 1 92 ? 11.763 9.641 -8.128 1.00 94.25 92 THR A N 1
ATOM 666 C CA . THR A 1 92 ? 10.955 10.102 -9.253 1.00 94.25 92 THR A CA 1
ATOM 667 C C . THR A 1 92 ? 10.538 8.919 -10.116 1.00 94.25 92 THR A C 1
ATOM 669 O O . THR A 1 92 ? 9.363 8.794 -10.456 1.00 94.25 92 THR A O 1
ATOM 672 N N . TYR A 1 93 ? 11.465 7.996 -10.398 1.00 92.69 93 TYR A N 1
ATOM 673 C CA . TYR A 1 93 ? 11.146 6.773 -11.132 1.00 92.69 93 TYR A CA 1
ATOM 674 C C . TYR A 1 93 ? 10.068 5.929 -10.435 1.00 92.69 93 TYR A C 1
ATOM 676 O O . TYR A 1 93 ? 9.109 5.520 -11.081 1.00 92.69 93 TYR A O 1
ATOM 684 N N . ARG A 1 94 ? 10.163 5.698 -9.116 1.00 92.50 94 ARG A N 1
ATOM 685 C CA . ARG A 1 94 ? 9.140 4.936 -8.365 1.00 92.50 94 ARG A CA 1
ATOM 686 C C . ARG A 1 94 ? 7.764 5.605 -8.376 1.00 92.50 94 ARG A C 1
ATOM 688 O O . ARG A 1 94 ? 6.751 4.914 -8.511 1.00 92.50 94 ARG A O 1
ATOM 695 N N . ILE A 1 95 ? 7.725 6.933 -8.258 1.00 92.94 95 ILE A N 1
ATOM 696 C CA . ILE A 1 95 ? 6.477 7.705 -8.344 1.00 92.94 95 ILE A CA 1
ATOM 697 C C . ILE A 1 95 ? 5.853 7.538 -9.734 1.00 92.94 95 ILE A C 1
ATOM 699 O O . ILE A 1 95 ? 4.674 7.207 -9.840 1.00 92.94 95 ILE A O 1
ATOM 703 N N . GLN A 1 96 ? 6.650 7.687 -10.796 1.00 91.06 96 GLN A N 1
ATOM 704 C CA . GLN A 1 96 ? 6.201 7.494 -12.178 1.00 91.06 96 GLN A CA 1
ATOM 705 C C . GLN A 1 96 ? 5.730 6.057 -12.436 1.00 91.06 96 GLN A C 1
ATOM 707 O O . GLN A 1 96 ? 4.665 5.858 -13.014 1.00 91.06 96 GLN A O 1
ATOM 712 N N . ALA A 1 97 ? 6.481 5.055 -11.972 1.00 89.69 97 ALA A N 1
ATOM 713 C CA . ALA A 1 97 ? 6.142 3.643 -12.134 1.00 89.69 97 ALA A CA 1
ATOM 714 C C . ALA A 1 97 ? 4.803 3.284 -11.468 1.00 89.69 97 ALA A C 1
ATOM 716 O O . ALA A 1 97 ? 4.052 2.461 -11.986 1.00 89.69 97 ALA A O 1
ATOM 717 N N . SER A 1 98 ? 4.455 3.951 -10.363 1.00 91.56 98 SER A N 1
ATOM 718 C CA . SER A 1 98 ? 3.175 3.741 -9.678 1.00 91.56 98 SER A CA 1
ATOM 719 C C . SER A 1 98 ? 1.958 4.201 -10.490 1.00 91.56 98 SER A C 1
ATOM 721 O O . SER A 1 98 ? 0.849 3.741 -10.220 1.00 91.56 98 SER A O 1
ATOM 723 N N . ALA A 1 99 ? 2.137 5.059 -11.502 1.00 87.19 99 ALA A N 1
ATOM 724 C CA . ALA A 1 99 ? 1.044 5.472 -12.382 1.00 87.19 99 ALA A CA 1
ATOM 725 C C . ALA A 1 99 ? 0.456 4.285 -13.165 1.00 87.19 99 ALA A C 1
ATOM 727 O O . ALA A 1 99 ? -0.766 4.190 -13.276 1.00 87.19 99 ALA A O 1
ATOM 728 N N . GLY A 1 100 ? 1.294 3.334 -13.602 1.00 89.88 100 GLY A N 1
ATOM 729 C CA . GLY A 1 100 ? 0.841 2.149 -14.343 1.00 89.88 100 GLY A CA 1
ATOM 730 C C . GLY A 1 100 ? -0.121 1.267 -13.539 1.00 89.88 100 GLY A C 1
ATOM 731 O O . GLY A 1 100 ? -1.045 0.678 -14.090 1.00 89.88 100 GLY A O 1
ATOM 732 N N . CYS A 1 101 ? -0.001 1.247 -12.206 1.00 92.50 101 CYS A N 1
ATOM 733 C CA . CYS A 1 101 ? -0.944 0.520 -11.352 1.00 92.50 101 CYS A CA 1
ATOM 734 C C . CYS A 1 101 ? -2.370 1.093 -11.450 1.00 92.50 101 CYS A C 1
ATOM 736 O O . CYS A 1 101 ? -3.356 0.364 -11.312 1.00 92.50 101 CYS A O 1
ATOM 738 N N . THR A 1 102 ? -2.491 2.406 -11.664 1.00 91.44 102 THR A N 1
ATOM 739 C CA . THR A 1 102 ? -3.780 3.112 -11.651 1.00 91.44 102 THR A CA 1
ATOM 740 C C . THR A 1 102 ? -4.606 2.893 -12.913 1.00 91.44 102 THR A C 1
ATOM 742 O O . THR A 1 102 ? -5.823 3.060 -12.851 1.00 91.44 102 THR A O 1
ATOM 745 N N . ASP A 1 103 ? -3.977 2.426 -13.996 1.00 89.56 103 ASP A N 1
ATOM 746 C CA . ASP A 1 103 ? -4.633 2.108 -15.269 1.00 89.56 103 ASP A CA 1
ATOM 747 C C . ASP A 1 103 ? -5.521 0.857 -15.190 1.00 89.56 103 ASP A C 1
ATOM 749 O O . ASP A 1 103 ? -6.370 0.646 -16.051 1.00 89.56 103 ASP A O 1
ATOM 753 N N . CYS A 1 104 ? -5.348 0.022 -14.160 1.00 93.94 104 CYS A N 1
ATOM 754 C CA . CYS A 1 104 ? -6.189 -1.156 -13.920 1.00 93.94 104 CYS A CA 1
ATOM 755 C C . CYS A 1 104 ? -6.822 -1.148 -12.520 1.00 93.94 104 CYS A C 1
ATOM 757 O O . CYS A 1 104 ? -8.008 -1.451 -12.362 1.00 93.94 104 CYS A O 1
ATOM 759 N N . HIS A 1 105 ? -6.086 -0.747 -11.477 1.00 93.94 105 HIS A N 1
ATOM 760 C CA . HIS A 1 105 ? -6.576 -0.749 -10.092 1.00 93.94 105 HIS A CA 1
ATOM 761 C C . HIS A 1 105 ? -7.362 0.521 -9.725 1.00 93.94 105 HIS A C 1
ATOM 763 O O . HIS A 1 105 ? -7.160 1.120 -8.665 1.00 93.94 105 HIS A O 1
ATOM 769 N N . PHE A 1 106 ? -8.320 0.912 -10.570 1.00 93.56 106 PHE A N 1
ATOM 770 C CA . PHE A 1 106 ? -9.073 2.167 -10.445 1.00 93.56 106 PHE A CA 1
ATOM 771 C C . PHE A 1 106 ? -9.760 2.358 -9.092 1.00 93.56 106 PHE A C 1
ATOM 773 O O . PHE A 1 106 ? -9.776 3.463 -8.551 1.00 93.56 106 PHE A O 1
ATOM 780 N N . LYS A 1 107 ? -10.321 1.286 -8.516 1.00 94.06 107 LYS A N 1
ATOM 781 C CA . LYS A 1 107 ? -10.972 1.343 -7.198 1.00 94.06 107 LYS A CA 1
ATOM 782 C C . LYS A 1 107 ? -9.989 1.776 -6.108 1.00 94.06 107 LYS A C 1
ATOM 784 O O . LYS A 1 107 ? -10.332 2.608 -5.273 1.00 94.06 107 LYS A O 1
ATOM 789 N N . HIS A 1 108 ? -8.779 1.221 -6.122 1.00 94.19 108 HIS A N 1
ATOM 790 C CA . HIS A 1 108 ? -7.746 1.554 -5.143 1.00 94.19 108 HIS A CA 1
ATOM 791 C C . HIS A 1 108 ? -7.165 2.940 -5.412 1.00 94.19 108 HIS A C 1
ATOM 793 O O . HIS A 1 108 ? -7.045 3.725 -4.479 1.00 94.19 108 HIS A O 1
ATOM 799 N N . ALA A 1 109 ? -6.928 3.284 -6.681 1.00 93.44 109 ALA A N 1
ATOM 800 C CA . ALA A 1 109 ? -6.486 4.618 -7.082 1.00 93.44 109 ALA A CA 1
ATOM 801 C C . ALA A 1 109 ? -7.492 5.718 -6.694 1.00 93.44 109 ALA A C 1
ATOM 803 O O . ALA A 1 109 ? -7.100 6.814 -6.308 1.00 93.44 109 ALA A O 1
ATOM 804 N N . THR A 1 110 ? -8.794 5.423 -6.760 1.00 94.50 110 THR A N 1
ATOM 805 C CA . THR A 1 110 ? -9.850 6.351 -6.331 1.00 94.50 110 THR A CA 1
ATOM 806 C C . THR A 1 110 ? -9.839 6.525 -4.817 1.00 94.50 110 THR A C 1
ATOM 808 O O . THR A 1 110 ? -9.813 7.658 -4.354 1.00 94.50 110 THR A O 1
ATOM 811 N N . ALA A 1 111 ? -9.794 5.425 -4.056 1.00 94.00 111 ALA A N 1
ATOM 812 C CA . ALA A 1 111 ? -9.729 5.478 -2.593 1.00 94.00 111 ALA A CA 1
ATOM 813 C C . ALA A 1 111 ? -8.472 6.205 -2.086 1.00 94.00 111 ALA A C 1
ATOM 815 O O . ALA A 1 111 ? -8.541 6.926 -1.095 1.00 94.00 111 ALA A O 1
ATOM 816 N N . LEU A 1 112 ? -7.347 6.063 -2.799 1.00 92.69 112 LEU A N 1
ATOM 817 C CA . LEU A 1 112 ? -6.079 6.711 -2.465 1.00 92.69 112 LEU A CA 1
ATOM 818 C C . LEU A 1 112 ? -6.193 8.230 -2.370 1.00 92.69 112 LEU A C 1
ATOM 820 O O . LEU A 1 112 ? -5.518 8.828 -1.541 1.00 92.69 112 LEU A O 1
ATOM 824 N N . ARG A 1 113 ? -7.093 8.848 -3.139 1.00 92.38 113 ARG A N 1
ATOM 825 C CA . ARG A 1 113 ? -7.308 10.301 -3.115 1.00 92.38 113 ARG A CA 1
ATOM 826 C C . ARG A 1 113 ? -7.816 10.823 -1.772 1.00 92.38 113 ARG A C 1
ATOM 828 O O . ARG A 1 113 ? -7.589 11.989 -1.475 1.00 92.38 113 ARG A O 1
ATOM 835 N N . ASP A 1 114 ? -8.440 9.962 -0.972 1.00 91.88 114 ASP A N 1
ATOM 836 C CA . ASP A 1 114 ? -8.913 10.285 0.376 1.00 91.88 114 ASP A CA 1
ATOM 837 C C . ASP A 1 114 ? -7.841 10.018 1.451 1.00 91.88 114 ASP A C 1
ATOM 839 O O . ASP A 1 114 ? -8.094 10.169 2.647 1.00 91.88 114 ASP A O 1
ATOM 843 N N . SER A 1 115 ? -6.636 9.591 1.054 1.00 95.12 115 SER A N 1
ATOM 844 C CA . SER A 1 115 ? -5.542 9.321 1.980 1.00 95.12 115 SER A CA 1
ATOM 845 C C . SER A 1 115 ? -4.656 10.543 2.220 1.00 95.12 115 SER A C 1
ATOM 847 O O . SER A 1 115 ? -4.193 11.192 1.284 1.00 95.12 115 SER A O 1
ATOM 849 N N . MET A 1 116 ? -4.277 10.759 3.480 1.00 95.25 116 MET A N 1
ATOM 850 C CA . MET A 1 116 ? -3.258 11.734 3.877 1.00 95.25 116 MET A CA 1
ATOM 851 C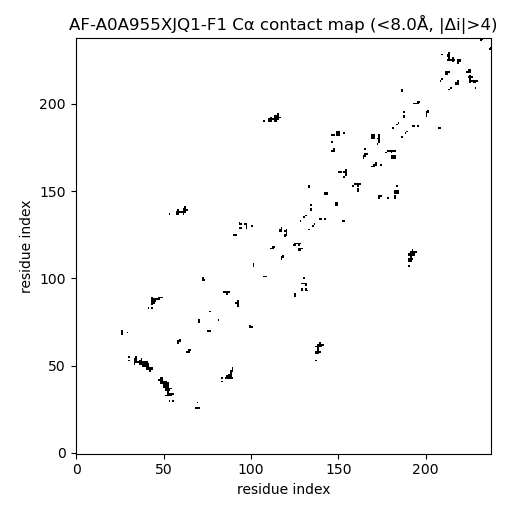 C . MET A 1 116 ? -1.889 11.472 3.225 1.00 95.25 116 MET A C 1
ATOM 853 O O . MET A 1 116 ? -1.131 12.410 2.997 1.00 95.25 116 MET A O 1
ATOM 857 N N . HIS A 1 117 ? -1.557 10.219 2.881 1.00 95.75 117 HIS A N 1
ATOM 858 C CA . HIS A 1 117 ? -0.331 9.914 2.137 1.00 95.75 117 HIS A CA 1
ATOM 859 C C . HIS A 1 117 ? -0.389 10.492 0.721 1.00 95.75 117 HIS A C 1
ATOM 861 O O . HIS A 1 117 ? 0.575 11.099 0.264 1.00 95.75 117 HIS A O 1
ATOM 867 N N . TYR A 1 118 ? -1.536 10.368 0.052 1.00 95.31 118 TYR A N 1
ATOM 868 C CA . TYR A 1 118 ? -1.735 10.959 -1.266 1.00 95.31 118 TYR A CA 1
ATOM 869 C C . TYR A 1 118 ? -1.768 12.483 -1.203 1.00 95.31 118 TYR A C 1
ATOM 871 O O . TYR A 1 118 ? -1.149 13.140 -2.031 1.00 95.31 118 TYR A O 1
ATOM 879 N N . GLU A 1 119 ? -2.434 13.052 -0.196 1.00 95.56 119 GLU A N 1
ATOM 880 C CA . GLU A 1 119 ? -2.436 14.498 0.035 1.00 95.56 119 GLU A CA 1
ATOM 881 C C . GLU A 1 119 ? -1.006 15.046 0.164 1.00 95.56 119 GLU A C 1
ATOM 883 O O . GLU A 1 119 ? -0.653 16.015 -0.507 1.00 95.56 119 GLU A O 1
ATOM 888 N N . ARG A 1 120 ? -0.154 14.397 0.970 1.00 96.31 120 ARG A N 1
ATOM 889 C CA . ARG A 1 120 ? 1.261 14.770 1.111 1.00 96.31 120 ARG A CA 1
ATOM 890 C C . ARG A 1 120 ? 2.003 14.702 -0.222 1.00 96.31 120 ARG A C 1
ATOM 892 O O . ARG A 1 120 ? 2.651 15.681 -0.587 1.00 96.31 120 ARG A O 1
ATOM 899 N N . LEU A 1 121 ? 1.852 13.601 -0.961 1.00 95.31 121 LEU A N 1
ATOM 900 C CA . LEU A 1 121 ? 2.477 13.434 -2.275 1.00 95.31 121 LEU A CA 1
ATOM 901 C C . LEU A 1 121 ? 2.074 14.562 -3.238 1.00 95.31 121 LEU A C 1
ATOM 903 O O . LEU A 1 121 ? 2.927 15.185 -3.862 1.00 95.31 121 LEU A O 1
ATOM 907 N N . MET A 1 122 ? 0.779 14.879 -3.316 1.00 94.19 122 MET A N 1
ATOM 908 C CA . MET A 1 122 ? 0.264 15.942 -4.189 1.00 94.19 122 MET A CA 1
ATOM 909 C C . MET A 1 122 ? 0.702 17.347 -3.760 1.00 94.19 122 MET A C 1
ATOM 911 O O . MET A 1 122 ? 0.750 18.252 -4.591 1.00 94.19 122 MET A O 1
ATOM 915 N N . ASN A 1 123 ? 1.056 17.525 -2.487 1.00 96.25 123 ASN A N 1
ATOM 916 C CA . ASN A 1 123 ? 1.618 18.761 -1.948 1.00 96.25 123 ASN A CA 1
ATOM 917 C C . ASN A 1 123 ? 3.150 18.852 -2.105 1.00 96.25 123 ASN A C 1
ATOM 919 O O . ASN A 1 123 ? 3.768 19.754 -1.538 1.00 96.25 123 ASN A O 1
ATOM 923 N N . GLY A 1 124 ? 3.761 17.955 -2.887 1.00 95.19 124 GLY A N 1
ATOM 924 C CA . GLY A 1 124 ? 5.190 17.972 -3.208 1.00 95.19 124 GLY A CA 1
ATOM 925 C C . GLY A 1 124 ? 6.076 17.281 -2.173 1.00 95.19 124 GLY A C 1
ATOM 926 O O . GLY A 1 124 ? 7.293 17.451 -2.198 1.00 95.19 124 GLY A O 1
ATOM 927 N N . ASP A 1 125 ? 5.489 16.519 -1.24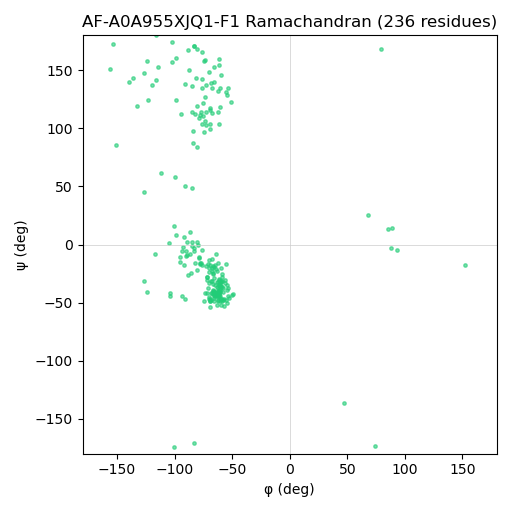9 1.00 96.19 125 ASP A N 1
ATOM 928 C CA . ASP A 1 125 ? 6.256 15.662 -0.355 1.00 96.19 125 ASP A CA 1
ATOM 929 C C . ASP A 1 125 ? 6.554 14.329 -1.038 1.00 96.19 125 ASP A C 1
ATOM 931 O O . ASP A 1 125 ? 5.834 13.336 -0.887 1.00 96.19 125 ASP A O 1
ATOM 935 N N . ASP A 1 126 ? 7.661 14.307 -1.772 1.00 93.50 126 ASP A N 1
ATOM 936 C CA . ASP A 1 126 ? 8.128 13.108 -2.450 1.00 93.50 126 ASP A CA 1
ATOM 937 C C . ASP A 1 126 ? 8.502 11.987 -1.472 1.00 93.50 126 ASP A C 1
ATOM 939 O O . ASP A 1 126 ? 8.708 10.874 -1.929 1.00 93.50 126 ASP A O 1
ATOM 943 N N . ALA A 1 127 ? 8.551 12.180 -0.149 1.00 92.62 127 ALA A N 1
ATOM 944 C CA . ALA A 1 127 ? 8.743 11.068 0.789 1.00 92.62 127 ALA A CA 1
ATOM 945 C C . ALA A 1 127 ? 7.457 10.254 1.042 1.00 92.62 127 ALA A C 1
ATOM 947 O O . ALA A 1 127 ? 7.522 9.174 1.630 1.00 92.62 127 ALA A O 1
ATOM 948 N N . ALA A 1 128 ? 6.289 10.740 0.612 1.00 95.31 128 ALA A N 1
ATOM 949 C CA . ALA A 1 128 ? 5.016 10.057 0.824 1.00 95.31 128 ALA A CA 1
ATOM 950 C C . ALA A 1 128 ? 4.903 8.745 0.017 1.00 95.31 128 ALA A C 1
ATOM 952 O O . ALA A 1 128 ? 5.291 8.705 -1.149 1.00 95.31 128 ALA A O 1
ATOM 953 N N . PRO A 1 129 ? 4.361 7.653 0.580 1.00 95.00 129 PRO A N 1
ATOM 954 C CA . PRO A 1 129 ? 4.382 6.352 -0.083 1.00 95.00 129 PRO A CA 1
ATOM 955 C C . PRO A 1 129 ? 3.465 6.289 -1.314 1.00 95.00 129 PRO A C 1
ATOM 957 O O . PRO A 1 129 ? 2.403 6.906 -1.371 1.00 95.00 129 PRO A O 1
ATOM 960 N N . THR A 1 130 ? 3.877 5.479 -2.283 1.00 93.81 130 THR A N 1
ATOM 961 C CA . THR A 1 130 ? 3.168 5.151 -3.526 1.00 93.81 130 THR A CA 1
ATOM 962 C C . THR A 1 130 ? 2.818 3.660 -3.574 1.00 93.81 130 THR A C 1
ATOM 964 O O . THR A 1 130 ? 3.152 2.902 -2.661 1.00 93.81 130 THR A O 1
ATOM 967 N N . CYS A 1 131 ? 2.166 3.208 -4.652 1.00 94.19 131 CYS A N 1
ATOM 968 C CA . CYS A 1 131 ? 1.806 1.801 -4.846 1.00 94.19 131 CYS A CA 1
ATOM 969 C C . CYS A 1 131 ? 3.022 0.875 -4.688 1.00 94.19 131 CYS A C 1
ATOM 971 O O . CYS A 1 131 ? 2.956 -0.120 -3.966 1.00 94.19 131 CYS A O 1
ATOM 973 N N . VAL A 1 132 ? 4.145 1.247 -5.309 1.00 93.44 132 VAL A N 1
ATOM 974 C CA . VAL A 1 132 ? 5.381 0.452 -5.311 1.00 93.44 132 VAL A CA 1
ATOM 975 C C . VAL A 1 132 ? 6.076 0.463 -3.946 1.00 93.44 132 VAL A C 1
ATOM 977 O O . VAL A 1 132 ? 6.725 -0.515 -3.592 1.00 93.44 132 VAL A O 1
ATOM 980 N N . ASP A 1 133 ? 5.917 1.509 -3.131 1.00 93.38 133 ASP A N 1
ATOM 981 C CA . ASP A 1 133 ? 6.544 1.552 -1.800 1.00 93.38 133 ASP A CA 1
ATOM 982 C C . ASP A 1 133 ? 5.892 0.557 -0.825 1.00 93.38 133 ASP A C 1
ATOM 984 O O . ASP A 1 133 ? 6.569 -0.027 0.022 1.00 93.38 133 ASP A O 1
ATOM 988 N N . CYS A 1 134 ? 4.583 0.318 -0.968 1.00 91.88 134 CYS A N 1
ATOM 989 C CA . CYS A 1 134 ? 3.856 -0.635 -0.130 1.00 91.88 134 CYS A CA 1
ATOM 990 C C . CYS A 1 134 ? 3.827 -2.049 -0.724 1.00 91.88 134 CYS A C 1
ATOM 992 O O . CYS A 1 134 ? 4.097 -3.017 -0.015 1.00 91.88 134 CYS A O 1
ATOM 994 N N . HIS A 1 135 ? 3.509 -2.189 -2.012 1.00 92.12 135 HIS A N 1
ATOM 995 C CA . HIS A 1 135 ? 3.337 -3.498 -2.653 1.00 92.12 135 HIS A CA 1
ATOM 996 C C . HIS A 1 135 ? 4.615 -4.044 -3.298 1.00 92.12 135 HIS A C 1
ATOM 998 O O . HIS A 1 135 ? 4.710 -5.250 -3.529 1.00 92.12 135 HIS A O 1
ATOM 1004 N N . GLY A 1 136 ? 5.610 -3.188 -3.535 1.00 90.38 136 GLY A N 1
ATOM 1005 C CA . GLY A 1 136 ? 6.815 -3.540 -4.277 1.00 90.38 136 GLY A CA 1
ATOM 1006 C C . GLY A 1 136 ? 6.582 -3.660 -5.784 1.00 90.38 136 GLY A C 1
ATOM 1007 O O . GLY A 1 136 ? 5.516 -3.352 -6.312 1.00 90.38 136 GLY A O 1
ATOM 1008 N N . ALA A 1 137 ? 7.628 -4.121 -6.458 1.00 89.69 137 ALA A N 1
ATOM 1009 C CA . ALA A 1 137 ? 7.667 -4.593 -7.838 1.00 89.69 137 ALA A CA 1
ATOM 1010 C C . ALA A 1 137 ? 8.880 -5.544 -7.946 1.00 89.69 137 ALA A C 1
ATOM 1012 O O . ALA A 1 137 ? 9.834 -5.383 -7.191 1.00 89.69 137 ALA A O 1
ATOM 1013 N N . HIS A 1 138 ? 8.934 -6.559 -8.805 1.00 92.56 138 HIS A N 1
ATOM 1014 C CA . HIS A 1 138 ? 7.900 -7.114 -9.687 1.00 92.56 138 HIS A CA 1
ATOM 1015 C C . HIS A 1 138 ? 7.119 -8.276 -9.035 1.00 92.56 138 HIS A C 1
ATOM 1017 O O . HIS A 1 138 ? 6.163 -8.780 -9.609 1.00 92.56 138 HIS A O 1
ATOM 1023 N N . GLY A 1 139 ? 7.472 -8.667 -7.807 1.00 90.94 139 GLY A N 1
ATOM 1024 C CA . GLY A 1 139 ? 6.840 -9.765 -7.068 1.00 90.94 139 GLY A CA 1
ATOM 1025 C C . GLY A 1 139 ? 5.667 -9.350 -6.188 1.00 90.94 139 GLY A C 1
ATOM 1026 O O . GLY A 1 139 ? 5.657 -9.679 -5.004 1.00 90.94 139 GLY A O 1
ATOM 1027 N N . VAL A 1 140 ? 4.697 -8.608 -6.730 1.00 91.44 140 VAL A N 1
ATOM 1028 C CA . VAL A 1 140 ? 3.543 -8.119 -5.954 1.00 91.44 140 VAL A CA 1
ATOM 1029 C C . VAL A 1 140 ? 2.747 -9.293 -5.374 1.00 91.44 140 VAL A C 1
ATOM 1031 O O . VAL A 1 140 ? 2.204 -10.117 -6.107 1.00 91.44 140 VAL A O 1
ATOM 1034 N N . GLN A 1 141 ? 2.669 -9.361 -4.046 1.00 88.75 141 GLN A N 1
ATOM 1035 C CA . GLN A 1 141 ? 1.988 -10.435 -3.320 1.00 88.75 141 GLN A CA 1
ATOM 1036 C C . GLN A 1 141 ? 0.576 -10.030 -2.871 1.00 88.75 141 GLN A C 1
ATOM 1038 O O . GLN A 1 141 ? 0.279 -8.833 -2.760 1.00 88.75 141 GLN A O 1
ATOM 1043 N N . PRO A 1 142 ? -0.300 -11.004 -2.554 1.00 85.62 142 PRO A N 1
ATOM 1044 C CA . PRO A 1 142 ? -1.573 -10.720 -1.909 1.00 85.62 142 PRO A CA 1
ATOM 1045 C C . PRO A 1 142 ? -1.361 -9.927 -0.617 1.00 85.62 142 PRO A C 1
ATOM 1047 O O . PRO A 1 142 ? -0.569 -10.312 0.241 1.00 85.62 142 PRO A O 1
ATOM 1050 N N . ALA A 1 143 ? -2.114 -8.840 -0.447 1.00 71.94 143 ALA A N 1
ATOM 1051 C CA . ALA A 1 143 ? -1.915 -7.906 0.661 1.00 71.94 143 ALA A CA 1
ATOM 1052 C C . ALA A 1 143 ? -2.065 -8.538 2.061 1.00 71.94 143 ALA A C 1
ATOM 1054 O O . ALA A 1 143 ? -1.582 -7.967 3.026 1.00 71.94 143 ALA A O 1
ATOM 1055 N N . ALA A 1 144 ? -2.733 -9.689 2.194 1.00 72.25 144 ALA A N 1
ATOM 1056 C CA . ALA A 1 144 ? -3.092 -10.279 3.485 1.00 72.25 144 ALA A CA 1
ATOM 1057 C C . ALA A 1 144 ? -2.240 -11.490 3.910 1.00 72.25 144 ALA A C 1
ATOM 1059 O O . ALA A 1 144 ? -2.525 -12.059 4.963 1.00 72.25 144 ALA A O 1
ATOM 1060 N N . VAL A 1 145 ? -1.235 -11.911 3.127 1.00 78.38 145 VAL A N 1
ATOM 1061 C CA . VAL A 1 145 ? -0.529 -13.183 3.373 1.00 78.38 145 VAL A CA 1
ATOM 1062 C C . VAL A 1 145 ? 1.001 -13.024 3.319 1.00 78.38 145 VAL A C 1
ATOM 1064 O O . VAL A 1 145 ? 1.528 -12.693 2.259 1.00 78.38 145 VAL A O 1
ATOM 1067 N N . PRO A 1 146 ? 1.731 -13.306 4.422 1.00 86.50 146 PRO A N 1
ATOM 1068 C CA . PRO A 1 146 ? 1.213 -13.497 5.781 1.00 86.50 146 PRO A CA 1
ATOM 1069 C C . PRO A 1 146 ? 0.618 -12.192 6.328 1.00 86.50 146 PRO A C 1
ATOM 1071 O O . PRO A 1 146 ? 1.061 -11.105 5.964 1.00 86.50 146 PRO A O 1
ATOM 1074 N N . ARG A 1 147 ? -0.347 -12.287 7.253 1.00 89.50 147 ARG A N 1
ATOM 1075 C CA . ARG A 1 147 ? -1.071 -11.127 7.814 1.00 89.50 147 ARG A CA 1
A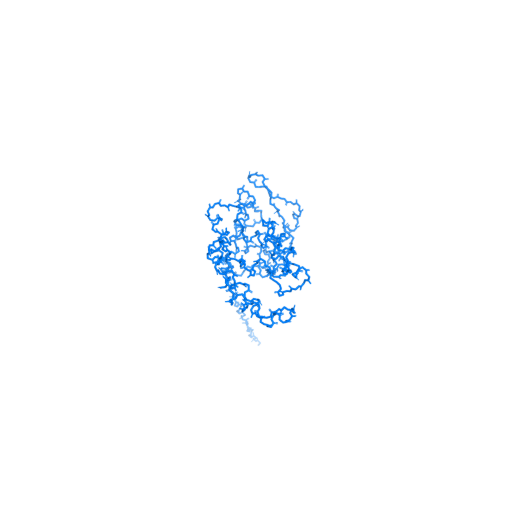TOM 1076 C C . ARG A 1 147 ? -0.129 -10.015 8.295 1.00 89.50 147 ARG A C 1
ATOM 1078 O O . ARG A 1 147 ? -0.340 -8.846 7.982 1.00 89.50 147 ARG A O 1
ATOM 1085 N N . GLN A 1 148 ? 0.950 -10.395 8.981 1.00 91.75 148 GLN A N 1
ATOM 1086 C CA . GLN A 1 148 ? 1.975 -9.490 9.518 1.00 91.75 148 GLN A CA 1
ATOM 1087 C C . GLN A 1 148 ? 2.673 -8.620 8.460 1.00 91.75 148 GLN A C 1
ATOM 1089 O O . GLN A 1 148 ? 3.114 -7.520 8.789 1.00 91.75 148 GLN A O 1
ATOM 1094 N N . ALA A 1 149 ? 2.722 -9.066 7.197 1.00 91.44 149 ALA A N 1
ATOM 1095 C CA . ALA A 1 149 ? 3.394 -8.340 6.126 1.00 91.44 149 ALA A CA 1
ATOM 1096 C C . ALA A 1 149 ? 2.808 -6.934 5.941 1.00 91.44 149 ALA A C 1
ATOM 1098 O O . ALA A 1 149 ? 3.547 -6.009 5.622 1.00 91.44 149 ALA A O 1
ATOM 1099 N N . VAL A 1 150 ? 1.510 -6.742 6.208 1.00 92.75 150 VAL A N 1
ATOM 1100 C CA . VAL A 1 150 ? 0.868 -5.417 6.183 1.00 92.75 150 VAL A CA 1
ATOM 1101 C C . VAL A 1 150 ? 1.525 -4.466 7.182 1.00 92.75 150 VAL A C 1
ATOM 1103 O O . VAL A 1 150 ? 1.928 -3.365 6.811 1.00 92.75 150 VAL A O 1
ATOM 1106 N N . SER A 1 151 ? 1.655 -4.893 8.440 1.00 94.69 151 SER A N 1
ATOM 1107 C CA . SER A 1 151 ? 2.265 -4.078 9.495 1.00 94.69 151 SER A CA 1
ATOM 1108 C C . SER A 1 151 ? 3.742 -3.808 9.211 1.00 94.69 151 SER A C 1
ATOM 1110 O O . SER A 1 151 ? 4.228 -2.709 9.477 1.00 94.69 151 SER A O 1
ATOM 1112 N N . ASP A 1 152 ? 4.450 -4.772 8.618 1.00 92.94 152 ASP A N 1
ATOM 1113 C CA . ASP A 1 152 ? 5.851 -4.605 8.228 1.00 92.94 152 ASP A CA 1
ATOM 1114 C C . ASP A 1 152 ? 6.024 -3.513 7.159 1.00 92.94 152 ASP A C 1
ATOM 1116 O O . ASP A 1 152 ? 6.976 -2.735 7.239 1.00 92.94 152 ASP A O 1
ATOM 1120 N N . ARG A 1 153 ? 5.081 -3.378 6.209 1.00 93.44 153 ARG A N 1
ATOM 1121 C CA . ARG A 1 153 ? 5.095 -2.278 5.224 1.00 93.44 153 ARG A CA 1
ATOM 1122 C C . ARG A 1 153 ? 4.916 -0.916 5.876 1.00 93.44 153 ARG A C 1
ATOM 1124 O O . ARG A 1 153 ? 5.643 0.011 5.536 1.00 93.44 153 ARG A O 1
ATOM 1131 N N . CYS A 1 154 ? 3.997 -0.792 6.833 1.00 95.19 154 CYS A N 1
ATOM 1132 C CA . CYS A 1 154 ? 3.847 0.444 7.605 1.00 95.19 154 CYS A CA 1
ATOM 1133 C C . CYS A 1 154 ? 5.138 0.763 8.376 1.00 95.19 154 CYS A C 1
ATOM 1135 O O . CYS A 1 154 ? 5.586 1.908 8.407 1.00 95.19 154 CYS A O 1
ATOM 1137 N N . GLY A 1 155 ? 5.763 -0.269 8.946 1.00 96.19 155 GLY A N 1
ATOM 1138 C CA . GLY A 1 155 ? 6.991 -0.185 9.727 1.00 96.19 155 GLY A CA 1
ATOM 1139 C C . GLY A 1 155 ? 8.236 0.271 8.971 1.00 96.19 155 GLY A C 1
ATOM 1140 O O . GLY A 1 155 ? 9.180 0.708 9.618 1.00 96.19 155 GLY A O 1
ATOM 1141 N N . ALA A 1 156 ? 8.239 0.224 7.635 1.00 94.56 156 ALA A N 1
ATOM 1142 C CA . ALA A 1 156 ? 9.341 0.742 6.822 1.00 94.56 156 ALA A CA 1
ATOM 1143 C C . ALA A 1 156 ? 9.507 2.271 6.931 1.00 94.56 156 ALA A C 1
ATOM 1145 O O . ALA A 1 156 ? 10.569 2.798 6.612 1.00 94.56 156 ALA A O 1
ATOM 1146 N N . CYS A 1 157 ? 8.463 2.981 7.376 1.00 95.94 157 CYS A N 1
ATOM 1147 C CA . CYS A 1 157 ? 8.511 4.421 7.652 1.00 95.94 157 CYS A CA 1
ATOM 1148 C C . CYS A 1 157 ? 8.034 4.767 9.073 1.00 95.94 157 CYS A C 1
ATOM 1150 O O . CYS A 1 157 ? 8.525 5.715 9.679 1.00 95.94 157 CYS A O 1
ATOM 1152 N N . HIS A 1 158 ? 7.096 3.998 9.626 1.00 96.25 158 HIS A N 1
ATOM 1153 C CA . HIS A 1 158 ? 6.523 4.187 10.961 1.00 96.25 158 HIS A CA 1
ATOM 1154 C C . HIS A 1 158 ? 7.160 3.231 11.977 1.00 96.25 158 HIS A C 1
ATOM 1156 O O . HIS A 1 158 ? 6.491 2.397 12.594 1.00 96.25 158 HIS A O 1
ATOM 1162 N N . GLU A 1 159 ? 8.484 3.319 12.111 1.00 97.94 159 GLU A N 1
ATOM 1163 C CA . GLU A 1 159 ? 9.297 2.369 12.881 1.00 97.94 159 GLU A CA 1
ATOM 1164 C C . GLU A 1 159 ? 8.919 2.300 14.365 1.00 97.94 159 GLU A C 1
ATOM 1166 O O . GLU A 1 159 ? 8.931 1.230 14.975 1.00 97.94 159 GLU A O 1
ATOM 1171 N N . GLU A 1 160 ? 8.593 3.442 14.966 1.00 98.06 160 GLU A N 1
ATOM 1172 C CA . GLU A 1 160 ? 8.171 3.504 16.363 1.00 98.06 160 GLU A CA 1
ATOM 1173 C C . GLU A 1 160 ? 6.792 2.862 16.540 1.00 98.06 160 GLU A C 1
ATOM 1175 O O . GLU A 1 160 ? 6.617 1.986 17.382 1.00 98.06 160 GLU A O 1
ATOM 1180 N N . GLN A 1 161 ? 5.837 3.204 15.675 1.00 97.75 161 GLN A N 1
ATOM 1181 C CA . GLN A 1 161 ? 4.464 2.713 15.779 1.00 97.75 161 GLN A CA 1
ATOM 1182 C C . GLN A 1 161 ? 4.387 1.201 15.536 1.00 97.75 161 GLN A C 1
ATOM 1184 O O . GLN A 1 161 ? 3.653 0.501 16.234 1.00 97.75 161 GLN A O 1
ATOM 1189 N N . VAL A 1 162 ? 5.166 0.661 14.587 1.00 97.94 162 VAL A N 1
ATOM 1190 C CA . VAL A 1 162 ? 5.223 -0.795 14.382 1.00 97.94 162 VAL A CA 1
ATOM 1191 C C . VAL A 1 162 ? 5.885 -1.501 15.567 1.00 97.94 162 VAL A C 1
ATOM 1193 O O . VAL A 1 162 ? 5.513 -2.630 15.884 1.00 97.94 162 VAL A O 1
ATOM 1196 N N . ARG A 1 163 ? 6.844 -0.859 16.250 1.00 98.31 163 ARG A N 1
ATOM 1197 C CA . ARG A 1 163 ? 7.483 -1.409 17.454 1.00 98.31 163 ARG A CA 1
ATOM 1198 C C . ARG A 1 163 ? 6.476 -1.527 18.594 1.00 98.31 163 ARG A C 1
ATOM 1200 O O . ARG A 1 163 ? 6.382 -2.596 19.196 1.00 98.31 163 ARG A O 1
ATOM 1207 N N . ASP A 1 164 ? 5.684 -0.484 18.820 1.00 98.31 164 ASP A N 1
ATOM 1208 C CA . ASP A 1 164 ? 4.627 -0.480 19.834 1.00 98.31 164 ASP A CA 1
ATOM 1209 C C . ASP A 1 164 ? 3.530 -1.497 19.501 1.00 98.31 164 ASP A C 1
ATOM 1211 O O . ASP A 1 164 ? 3.130 -2.291 20.355 1.00 98.31 164 ASP A O 1
ATOM 1215 N N . TRP A 1 165 ? 3.096 -1.553 18.236 1.00 98.00 165 TRP A N 1
ATOM 1216 C CA . TRP A 1 165 ? 2.128 -2.553 17.788 1.00 98.00 165 TRP A CA 1
ATOM 1217 C C . TRP A 1 165 ? 2.653 -3.975 18.002 1.00 98.00 165 TRP A C 1
ATOM 1219 O O . TRP A 1 165 ? 1.936 -4.790 18.581 1.00 98.00 165 TRP A O 1
ATOM 1229 N N . ARG A 1 166 ? 3.907 -4.274 17.628 1.00 97.69 166 ARG A N 1
ATOM 1230 C CA . ARG A 1 166 ? 4.524 -5.596 17.848 1.00 97.69 166 ARG A CA 1
ATOM 1231 C C . ARG A 1 166 ? 4.568 -5.970 19.329 1.00 97.69 166 ARG A C 1
ATOM 1233 O O . ARG A 1 166 ? 4.398 -7.142 19.638 1.00 97.69 166 ARG A O 1
ATOM 1240 N N . ALA A 1 167 ? 4.773 -5.015 20.236 1.00 98.12 167 ALA A N 1
ATOM 1241 C CA . ALA A 1 167 ? 4.764 -5.256 21.682 1.00 98.12 167 ALA A CA 1
ATOM 1242 C C . ALA A 1 167 ? 3.348 -5.383 22.286 1.00 98.12 167 ALA A C 1
ATOM 1244 O O . ALA A 1 167 ? 3.198 -5.886 23.399 1.00 98.12 167 ALA A O 1
ATOM 1245 N N . SER A 1 168 ? 2.311 -4.939 21.571 1.00 98.38 168 SER A N 1
ATOM 1246 C CA . SER A 1 168 ? 0.915 -4.980 22.022 1.00 98.38 168 SER A CA 1
ATOM 1247 C C . SER A 1 168 ? 0.288 -6.378 21.940 1.00 98.38 168 SER A C 1
ATOM 1249 O O . SER A 1 168 ? 0.770 -7.257 21.225 1.00 98.38 168 SER A O 1
ATOM 1251 N N . ALA A 1 169 ? -0.859 -6.566 22.604 1.00 97.44 169 ALA A N 1
ATOM 1252 C CA . ALA A 1 169 ? -1.631 -7.809 22.525 1.00 97.44 169 ALA A CA 1
ATOM 1253 C C . ALA A 1 169 ? -2.049 -8.164 21.083 1.00 97.44 169 ALA A C 1
ATOM 1255 O O . ALA A 1 169 ? -2.002 -9.333 20.706 1.00 97.44 169 ALA A O 1
ATOM 1256 N N . HIS A 1 170 ? -2.401 -7.168 20.259 1.00 97.62 170 HIS A N 1
ATOM 1257 C CA . HIS A 1 170 ? -2.755 -7.385 18.852 1.00 97.62 170 HIS A CA 1
ATOM 1258 C C . HIS A 1 170 ? -1.561 -7.876 18.032 1.00 97.62 170 HIS A C 1
ATOM 1260 O O . HIS A 1 170 ? -1.674 -8.878 17.328 1.00 97.62 170 HIS A O 1
ATOM 1266 N N . GLY A 1 171 ? -0.405 -7.217 18.159 1.00 97.50 171 GLY A N 1
ATOM 1267 C CA . GLY A 1 171 ? 0.801 -7.622 17.438 1.00 97.50 171 GLY A CA 1
ATOM 1268 C C . GLY A 1 171 ? 1.292 -8.999 17.858 1.00 97.50 171 GLY A C 1
ATOM 1269 O O . GLY A 1 171 ? 1.577 -9.829 16.999 1.00 97.50 171 GLY A O 1
ATOM 1270 N N . GLN A 1 172 ? 1.311 -9.288 19.162 1.00 97.94 172 GLN A N 1
ATOM 1271 C CA . GLN A 1 172 ? 1.669 -10.616 19.666 1.00 97.94 172 GLN A CA 1
ATOM 1272 C C . GLN A 1 172 ? 0.717 -11.705 19.151 1.00 97.94 172 GLN A C 1
ATOM 1274 O O . 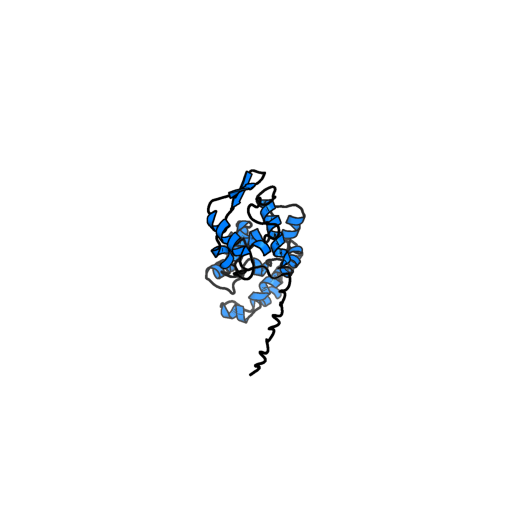GLN A 1 172 ? 1.175 -12.779 18.771 1.00 97.94 172 GLN A O 1
ATOM 1279 N N . ALA A 1 173 ? -0.588 -11.428 19.067 1.00 97.06 173 ALA A N 1
ATOM 1280 C CA . ALA A 1 173 ? -1.555 -12.373 18.515 1.00 97.06 173 ALA A CA 1
ATOM 1281 C C . ALA A 1 173 ? -1.328 -12.636 17.014 1.00 97.06 173 ALA A C 1
ATOM 1283 O O . ALA A 1 173 ? -1.312 -13.797 16.605 1.00 97.06 173 ALA A O 1
ATOM 1284 N N . VAL A 1 174 ? -1.088 -11.596 16.203 1.00 96.50 174 VAL A N 1
ATOM 1285 C CA . VAL A 1 174 ? -0.769 -11.762 14.770 1.00 96.50 174 VAL A CA 1
ATOM 1286 C C . VAL A 1 174 ? 0.526 -12.557 14.582 1.00 96.50 174 VAL A C 1
ATOM 1288 O O . VAL A 1 174 ? 0.562 -13.482 13.774 1.00 96.50 174 VAL A O 1
ATOM 1291 N N . LEU A 1 175 ? 1.572 -12.250 15.355 1.00 95.38 175 LEU A N 1
ATOM 1292 C CA . LEU A 1 175 ? 2.859 -12.957 15.303 1.00 95.38 175 LEU A CA 1
ATOM 1293 C C . LEU A 1 175 ? 2.757 -14.416 15.774 1.00 95.38 175 LEU A C 1
ATOM 1295 O O . LEU A 1 175 ? 3.544 -15.257 15.347 1.00 95.38 175 LEU A O 1
ATOM 1299 N N . ALA A 1 176 ? 1.771 -14.731 16.616 1.00 95.56 176 ALA A N 1
ATOM 1300 C CA . ALA A 1 176 ? 1.426 -16.097 17.002 1.00 95.56 176 ALA A CA 1
ATOM 1301 C C . ALA A 1 176 ? 0.553 -16.829 15.959 1.00 95.56 176 ALA A C 1
ATOM 1303 O O . ALA A 1 176 ? 0.169 -17.975 16.186 1.00 95.56 176 ALA A O 1
ATOM 1304 N N . GLY A 1 177 ? 0.238 -16.194 14.823 1.00 93.25 177 GLY A N 1
ATOM 1305 C CA . GLY A 1 177 ? -0.542 -16.781 13.731 1.00 93.25 177 GLY A CA 1
ATOM 1306 C C . GLY A 1 177 ? -2.058 -16.607 13.854 1.00 93.25 177 GLY A C 1
ATOM 1307 O O . GLY A 1 177 ? -2.800 -17.279 13.141 1.00 93.25 177 GLY A O 1
ATOM 1308 N N . ASN A 1 178 ? -2.547 -15.731 14.738 1.00 93.50 178 ASN A N 1
ATOM 1309 C CA . ASN A 1 178 ? -3.974 -15.429 14.819 1.00 93.50 178 ASN A CA 1
ATOM 1310 C C . ASN A 1 178 ? -4.400 -14.498 13.671 1.00 93.50 178 ASN A C 1
ATOM 1312 O O . ASN A 1 178 ? -4.164 -13.292 13.723 1.00 93.50 178 ASN A O 1
ATOM 1316 N N . GLU A 1 179 ? -5.060 -15.048 12.652 1.00 90.94 179 GLU A N 1
ATOM 1317 C CA . GLU A 1 179 ? -5.548 -14.279 11.496 1.00 90.94 179 GLU A CA 1
ATOM 1318 C C . GLU A 1 179 ? -6.719 -13.332 11.824 1.00 90.94 179 GLU A C 1
ATOM 1320 O O . GLU A 1 179 ? -6.926 -12.357 11.096 1.00 90.94 179 GLU A O 1
ATOM 1325 N N . ASP A 1 180 ? -7.443 -13.576 12.928 1.00 92.75 180 ASP A N 1
ATOM 1326 C CA . ASP A 1 180 ? -8.515 -12.694 13.417 1.00 92.75 180 ASP A CA 1
ATOM 1327 C C . ASP A 1 180 ? -7.949 -11.445 14.129 1.00 92.75 180 ASP A C 1
ATOM 1329 O O . ASP A 1 180 ? -8.676 -10.474 14.349 1.00 92.75 180 ASP A O 1
ATOM 1333 N N . ALA A 1 181 ? -6.665 -11.449 14.511 1.00 94.88 181 ALA A N 1
ATOM 1334 C CA . ALA A 1 181 ? -6.046 -10.315 15.186 1.00 94.88 181 ALA A CA 1
ATOM 1335 C C . ALA A 1 181 ? -5.727 -9.173 14.198 1.00 94.88 181 ALA A C 1
ATOM 1337 O O . ALA A 1 181 ? -5.312 -9.429 13.061 1.00 94.88 181 ALA A O 1
ATOM 1338 N N . PRO A 1 182 ? -5.901 -7.902 14.609 1.00 95.69 182 PRO A N 1
ATOM 1339 C CA . PRO A 1 182 ? -5.797 -6.781 13.689 1.00 95.69 182 PRO A CA 1
ATOM 1340 C C . PRO A 1 182 ? -4.347 -6.351 13.419 1.00 95.69 182 PRO A C 1
ATOM 1342 O O . PRO A 1 182 ? -3.495 -6.290 14.313 1.00 95.69 182 PRO A O 1
ATOM 1345 N N . VAL A 1 183 ? -4.101 -5.954 12.175 1.00 95.75 183 VAL A N 1
ATOM 1346 C CA . VAL A 1 183 ? -2.919 -5.221 11.705 1.00 95.75 183 VAL A CA 1
ATOM 1347 C C . VAL A 1 183 ? -3.247 -3.741 11.512 1.00 95.75 183 VAL A C 1
ATOM 1349 O O . VAL A 1 183 ? -4.402 -3.324 11.607 1.00 95.75 183 VAL A O 1
ATOM 1352 N N . CYS A 1 184 ? -2.236 -2.927 11.199 1.00 95.12 184 CYS A N 1
ATOM 1353 C CA . CYS A 1 184 ? -2.378 -1.474 11.047 1.00 95.12 184 CYS A CA 1
ATOM 1354 C C . CYS A 1 184 ? -3.562 -1.076 10.142 1.00 95.12 184 CYS A C 1
ATOM 1356 O O . CYS A 1 184 ? -4.330 -0.171 10.473 1.00 95.12 184 CYS A O 1
ATOM 1358 N N . ALA A 1 185 ? -3.739 -1.790 9.025 1.00 93.88 185 ALA A N 1
ATOM 1359 C CA . ALA A 1 185 ? -4.761 -1.481 8.030 1.00 93.88 185 ALA A CA 1
ATOM 1360 C C . ALA A 1 185 ? -6.202 -1.810 8.457 1.00 93.88 185 ALA A C 1
ATOM 1362 O O . ALA A 1 185 ? -7.130 -1.261 7.867 1.00 93.88 185 ALA A O 1
ATOM 1363 N N . ASP A 1 186 ? -6.420 -2.661 9.464 1.00 94.44 186 ASP A N 1
ATOM 1364 C CA . ASP A 1 186 ? -7.782 -2.959 9.936 1.00 94.44 186 ASP A CA 1
ATOM 1365 C C . ASP A 1 186 ? -8.379 -1.778 10.702 1.00 94.44 186 ASP A C 1
ATOM 1367 O O . ASP A 1 186 ? -9.590 -1.547 10.656 1.00 94.44 186 ASP A O 1
ATOM 1371 N N . CYS A 1 187 ? -7.509 -1.001 11.357 1.00 93.06 187 CYS A N 1
ATOM 1372 C CA . CYS A 1 187 ? -7.903 0.189 12.095 1.00 93.06 187 CYS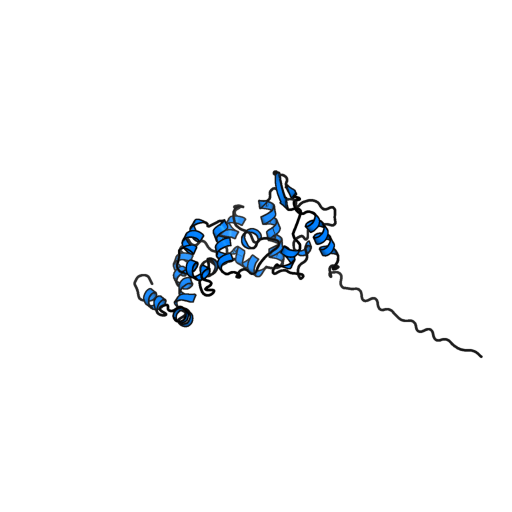 A CA 1
ATOM 1373 C C . CYS A 1 187 ? -7.805 1.468 11.259 1.00 93.06 187 CYS A C 1
ATOM 1375 O O . CYS A 1 187 ? -8.716 2.292 11.283 1.00 93.06 187 CYS A O 1
ATOM 1377 N N . HIS A 1 188 ? -6.711 1.631 10.514 1.00 92.81 188 HIS A N 1
ATOM 1378 C CA . HIS A 1 188 ? -6.417 2.864 9.778 1.00 92.81 188 HIS A CA 1
ATOM 1379 C C . HIS A 1 188 ? -6.859 2.835 8.309 1.00 92.81 188 HIS A C 1
ATOM 1381 O O . HIS A 1 188 ? -6.853 3.870 7.647 1.00 92.81 188 HIS A O 1
ATOM 1387 N N . GLY A 1 189 ? -7.245 1.668 7.788 1.00 91.31 189 GLY A N 1
ATOM 1388 C CA . GLY A 1 189 ? -7.399 1.439 6.355 1.00 91.31 189 GLY A CA 1
ATOM 1389 C C . GLY A 1 189 ? -6.057 1.189 5.655 1.00 91.31 189 GLY A C 1
ATOM 1390 O O . GLY A 1 189 ? -4.988 1.391 6.222 1.00 91.31 189 GLY A O 1
ATOM 1391 N N . ALA A 1 190 ? -6.113 0.728 4.403 1.00 90.75 190 ALA A N 1
ATOM 1392 C CA . ALA A 1 190 ? -4.920 0.500 3.574 1.00 90.75 190 ALA A CA 1
ATOM 1393 C C . ALA A 1 190 ? -4.725 1.589 2.508 1.00 90.75 190 ALA A C 1
ATOM 1395 O O . ALA A 1 190 ? -3.615 2.052 2.281 1.00 90.75 190 ALA A O 1
ATOM 1396 N N . HIS A 1 191 ? -5.820 2.006 1.866 1.00 94.38 191 HIS A N 1
ATOM 1397 C CA . HIS A 1 191 ? -5.789 2.938 0.736 1.00 94.38 191 HIS A CA 1
ATOM 1398 C C . HIS A 1 191 ? -6.514 4.259 1.010 1.00 94.38 191 HIS A C 1
ATOM 1400 O O . HIS A 1 191 ? -6.403 5.153 0.202 1.00 94.38 191 HIS A O 1
ATOM 1406 N N . ALA A 1 192 ? -7.238 4.414 2.119 1.00 93.31 192 ALA A N 1
ATOM 1407 C CA . ALA A 1 192 ? -7.949 5.653 2.468 1.00 93.31 192 ALA A CA 1
ATOM 1408 C C . ALA A 1 192 ? -7.544 6.117 3.877 1.00 93.31 192 ALA A C 1
ATOM 1410 O O . ALA A 1 192 ? -8.381 6.385 4.733 1.00 93.31 192 ALA A O 1
ATOM 1411 N N . ILE A 1 193 ? -6.234 6.092 4.145 1.00 93.06 193 ILE A N 1
ATOM 1412 C CA . ILE A 1 193 ? -5.676 6.373 5.473 1.00 93.06 193 ILE A CA 1
ATOM 1413 C C . ILE A 1 193 ? -5.788 7.869 5.749 1.00 93.06 193 ILE A C 1
ATOM 1415 O O . ILE A 1 193 ? -5.115 8.655 5.085 1.00 93.06 193 ILE A O 1
ATOM 1419 N N . THR A 1 194 ? -6.598 8.255 6.730 1.00 92.12 194 THR A N 1
ATOM 1420 C CA . THR A 1 194 ? -6.764 9.647 7.177 1.00 92.12 194 THR A CA 1
ATOM 1421 C C . THR A 1 194 ? -5.754 10.022 8.265 1.00 92.12 194 THR A C 1
ATOM 1423 O O . THR A 1 194 ? -5.138 9.140 8.862 1.00 92.12 194 THR A O 1
ATOM 1426 N N . ASP A 1 195 ? -5.611 11.315 8.590 1.00 92.12 195 ASP A N 1
ATOM 1427 C CA . ASP A 1 195 ? -4.770 11.738 9.723 1.00 92.12 195 ASP A CA 1
ATOM 1428 C C . ASP A 1 195 ? -5.300 11.179 11.057 1.00 92.12 195 ASP A C 1
ATOM 1430 O O . ASP A 1 195 ? -6.389 11.575 11.484 1.00 92.12 195 ASP A O 1
ATOM 1434 N N . PRO A 1 196 ? -4.559 10.284 11.747 1.00 89.81 196 PRO A N 1
ATOM 1435 C CA . PRO A 1 196 ? -5.011 9.696 13.006 1.00 89.81 196 PRO A CA 1
ATOM 1436 C C . PRO A 1 196 ? -5.079 10.716 14.151 1.00 89.81 196 PRO A C 1
ATOM 1438 O O . PRO A 1 196 ? -5.664 10.426 15.189 1.00 89.81 196 PRO A O 1
ATOM 1441 N N . ARG A 1 197 ? -4.502 11.912 13.980 1.00 89.88 197 ARG A N 1
ATOM 1442 C CA . ARG A 1 197 ? -4.544 13.011 14.957 1.00 89.88 197 ARG A CA 1
ATOM 1443 C C . ARG A 1 197 ? -5.742 13.932 14.742 1.00 89.88 197 ARG A C 1
ATOM 1445 O O . ARG A 1 197 ? -5.992 14.809 15.568 1.00 89.88 197 ARG A O 1
ATOM 1452 N N . ALA A 1 198 ? -6.467 13.776 13.632 1.00 91.19 198 ALA A N 1
ATOM 1453 C CA . ALA A 1 198 ? -7.628 14.601 13.350 1.00 91.19 198 ALA A CA 1
ATOM 1454 C C . ALA A 1 198 ? -8.737 14.334 14.387 1.00 91.19 198 ALA A C 1
ATOM 1456 O O . ALA A 1 198 ? -9.007 13.172 14.707 1.00 91.19 198 ALA A O 1
ATOM 1457 N N . PRO A 1 199 ? -9.459 15.369 14.859 1.00 90.81 199 PRO A N 1
ATOM 1458 C CA . PRO A 1 199 ? -10.552 15.192 15.818 1.00 90.81 199 PRO A CA 1
ATOM 1459 C C . PRO A 1 199 ? -11.615 14.185 15.360 1.00 90.81 199 PRO A C 1
ATOM 1461 O O . PRO A 1 199 ? -12.146 13.434 16.173 1.00 90.81 199 PRO A O 1
ATOM 1464 N N . ALA A 1 200 ? -11.892 14.129 14.053 1.00 87.44 200 ALA A N 1
ATOM 1465 C CA . ALA A 1 200 ? -12.832 13.173 13.475 1.00 87.44 200 ALA A CA 1
ATOM 1466 C C . ALA A 1 200 ? -12.353 11.716 13.607 1.00 87.44 200 ALA A C 1
ATOM 1468 O O . ALA A 1 200 ? -13.153 10.842 13.935 1.00 87.44 200 ALA A O 1
ATOM 1469 N N . ALA A 1 201 ? -11.056 11.456 13.408 1.00 86.50 201 ALA A N 1
ATOM 1470 C CA . ALA A 1 201 ? -10.477 10.126 13.589 1.00 86.50 201 ALA A CA 1
ATOM 1471 C C . ALA A 1 201 ? -10.547 9.694 15.061 1.00 86.50 201 ALA A C 1
ATOM 1473 O O . ALA A 1 201 ? -10.929 8.563 15.358 1.00 86.50 201 ALA A O 1
ATOM 1474 N N . HIS A 1 202 ? -10.269 10.620 15.984 1.00 84.31 202 HIS A N 1
ATOM 1475 C CA . HIS A 1 202 ? -10.406 10.368 17.416 1.00 84.31 202 HIS A CA 1
ATOM 1476 C C . HIS A 1 202 ? -11.858 10.049 17.806 1.00 84.31 202 HIS A C 1
ATOM 1478 O O . HIS A 1 202 ? -12.109 9.038 18.458 1.00 84.31 202 HIS A O 1
ATOM 1484 N N . ALA A 1 203 ? -12.823 10.854 17.351 1.00 84.94 203 ALA A N 1
ATOM 1485 C CA . ALA A 1 203 ? -14.245 10.646 17.634 1.00 84.94 203 ALA A CA 1
ATOM 1486 C C . ALA A 1 203 ? -14.783 9.315 17.078 1.00 84.94 203 ALA A C 1
ATOM 1488 O O . ALA A 1 203 ? -15.664 8.704 17.678 1.00 84.94 203 ALA A O 1
ATOM 1489 N N . ALA A 1 204 ? -14.246 8.843 15.950 1.00 84.69 204 ALA A N 1
ATOM 1490 C CA . ALA A 1 204 ? -14.643 7.577 15.341 1.00 84.69 204 ALA A CA 1
ATOM 1491 C C . ALA A 1 204 ? -13.888 6.352 15.896 1.00 84.69 204 ALA A C 1
ATOM 1493 O O . ALA A 1 204 ? -14.254 5.222 15.566 1.00 84.69 204 ALA A O 1
ATOM 1494 N N . SER A 1 205 ? -12.855 6.541 16.724 1.00 85.25 205 SER A N 1
ATOM 1495 C CA . SER A 1 205 ? -11.920 5.476 17.122 1.00 85.25 205 SER A CA 1
ATOM 1496 C C . SER A 1 205 ? -12.599 4.274 17.790 1.00 85.25 205 SER A C 1
ATOM 1498 O O . SER A 1 205 ? -12.294 3.135 17.441 1.00 85.25 205 SER A O 1
ATOM 1500 N N . PHE A 1 206 ? -13.588 4.495 18.663 1.00 87.81 206 PHE A N 1
ATOM 1501 C CA . PHE A 1 206 ? -14.295 3.399 19.336 1.00 87.81 206 PHE A CA 1
ATOM 1502 C C . PHE A 1 206 ? -15.021 2.473 18.347 1.00 87.81 206 PHE A C 1
ATOM 1504 O O . PHE A 1 206 ? -15.067 1.259 18.549 1.00 87.81 206 PHE A O 1
ATOM 1511 N N . THR A 1 207 ? -15.554 3.023 17.247 1.00 90.06 207 THR A N 1
ATOM 1512 C CA . THR A 1 207 ? -16.295 2.236 16.248 1.00 90.06 207 THR A CA 1
ATOM 1513 C C . THR A 1 207 ? -15.398 1.232 15.541 1.00 90.06 207 THR A C 1
ATOM 1515 O O . THR A 1 207 ? -15.867 0.176 15.127 1.00 90.06 207 THR A O 1
ATOM 1518 N N . VAL A 1 208 ? -14.106 1.539 15.422 1.00 92.38 208 VAL A N 1
ATOM 1519 C CA . VAL A 1 208 ? -13.106 0.643 14.844 1.00 92.38 208 VAL A CA 1
ATOM 1520 C C . VAL A 1 208 ? -12.887 -0.551 15.769 1.00 92.38 208 VAL A C 1
ATOM 1522 O O . VAL A 1 208 ? -12.967 -1.691 15.318 1.00 92.38 208 VAL A O 1
ATOM 1525 N N . CYS A 1 209 ? -12.702 -0.295 17.066 1.00 93.50 209 CYS A N 1
ATOM 1526 C CA . CYS A 1 209 ? -12.533 -1.331 18.084 1.00 93.50 209 CYS A CA 1
ATOM 1527 C C . CYS A 1 209 ? -13.774 -2.231 18.177 1.00 93.50 209 CYS A C 1
ATOM 1529 O O . CYS A 1 209 ? -13.663 -3.458 18.230 1.00 93.50 209 CYS A O 1
ATOM 1531 N N . ALA A 1 210 ? -14.965 -1.625 18.147 1.00 94.06 210 ALA A N 1
ATOM 1532 C CA . ALA A 1 210 ? -16.238 -2.317 18.304 1.00 94.06 210 ALA A CA 1
ATOM 1533 C C . ALA A 1 210 ? -16.546 -3.318 17.178 1.00 94.06 210 ALA A C 1
ATOM 1535 O O . ALA A 1 210 ? -17.309 -4.253 17.404 1.00 94.06 210 ALA A O 1
ATOM 1536 N N . ARG A 1 211 ? -15.927 -3.189 15.994 1.00 93.75 211 ARG A N 1
ATOM 1537 C CA . ARG A 1 211 ? -16.091 -4.162 14.894 1.00 93.75 211 ARG A CA 1
ATOM 1538 C C . ARG A 1 211 ? -15.675 -5.577 15.289 1.00 93.75 211 ARG A C 1
ATOM 1540 O O . ARG A 1 211 ? -16.307 -6.527 14.844 1.00 93.75 211 ARG A O 1
ATOM 1547 N N . CYS A 1 212 ? -14.632 -5.700 16.108 1.00 95.31 212 CYS A N 1
ATOM 1548 C CA . CYS A 1 212 ? -14.128 -6.986 16.589 1.00 95.31 212 CYS A CA 1
ATOM 1549 C C . CYS A 1 212 ? -14.535 -7.225 18.045 1.00 95.31 212 CYS A C 1
ATOM 1551 O O . CYS A 1 212 ? -15.022 -8.297 18.391 1.00 95.31 212 CYS A O 1
ATOM 1553 N N . HIS A 1 213 ? -14.400 -6.207 18.896 1.00 95.56 213 HIS A N 1
ATOM 1554 C CA . HIS A 1 213 ? -14.679 -6.333 20.325 1.00 95.56 213 HIS A CA 1
ATOM 1555 C C . HIS A 1 213 ? -16.170 -6.320 20.684 1.00 95.56 213 HIS A C 1
ATOM 1557 O O . HIS A 1 213 ? -16.527 -6.724 21.785 1.00 95.56 213 HIS A O 1
ATOM 1563 N N . GLY A 1 214 ? -17.039 -5.889 19.766 1.00 94.56 214 GLY A N 1
ATOM 1564 C CA . GLY A 1 214 ? -18.494 -6.024 19.877 1.00 94.56 214 GLY A CA 1
ATOM 1565 C C . GLY A 1 214 ? -19.042 -7.280 19.190 1.00 94.56 214 GLY A C 1
ATOM 1566 O O . GLY A 1 214 ? -20.234 -7.564 19.295 1.00 94.56 214 GLY A O 1
ATOM 1567 N N . ASP A 1 215 ? -18.202 -8.051 18.486 1.00 95.94 215 ASP A N 1
ATOM 1568 C CA . ASP A 1 215 ? -18.600 -9.341 17.919 1.00 95.94 215 ASP A CA 1
ATOM 1569 C C . ASP A 1 215 ? -18.471 -10.427 18.993 1.00 95.94 215 ASP A C 1
ATOM 1571 O O . ASP A 1 215 ? -17.403 -11.000 19.232 1.00 95.94 215 ASP A O 1
ATOM 1575 N N . ALA A 1 216 ? -19.600 -10.754 19.625 1.00 95.31 216 ALA A N 1
ATOM 1576 C CA . ALA A 1 216 ? -19.657 -11.760 20.678 1.00 95.31 216 ALA A CA 1
ATOM 1577 C C . ALA A 1 216 ? -19.118 -13.134 20.238 1.00 95.31 216 ALA A C 1
ATOM 1579 O O . ALA A 1 216 ? -18.522 -13.850 21.047 1.00 95.31 216 ALA A O 1
ATOM 1580 N N . ARG A 1 217 ? -19.282 -13.517 18.962 1.00 95.62 217 ARG A N 1
ATOM 1581 C CA . ARG A 1 217 ? -18.763 -14.791 18.442 1.00 95.62 217 ARG A CA 1
ATOM 1582 C C . ARG A 1 217 ? -17.245 -14.746 18.329 1.00 95.62 217 ARG A C 1
ATOM 1584 O O . ARG A 1 217 ? -16.591 -15.742 18.639 1.00 95.62 217 ARG A O 1
ATOM 1591 N N . MET A 1 218 ? -16.679 -13.638 17.862 1.00 94.62 218 MET A N 1
ATOM 1592 C CA . MET A 1 218 ? -15.229 -13.456 17.804 1.00 94.62 218 MET A CA 1
ATOM 1593 C C . MET A 1 218 ? -14.622 -13.464 19.207 1.00 94.62 218 MET A C 1
ATOM 1595 O O . MET A 1 218 ? -13.745 -14.283 19.476 1.00 94.62 218 MET A O 1
ATOM 1599 N N . MET A 1 219 ? -15.151 -12.640 20.112 1.00 95.56 219 MET A N 1
ATOM 1600 C CA . MET A 1 219 ? -14.660 -12.527 21.487 1.00 95.56 219 MET A CA 1
ATOM 1601 C C . MET A 1 219 ? -14.704 -13.871 22.217 1.00 95.56 219 MET A C 1
ATOM 1603 O O . MET A 1 219 ? -13.686 -14.322 22.740 1.00 95.56 219 MET A O 1
ATOM 1607 N N . THR A 1 220 ? -15.829 -14.589 22.135 1.00 95.38 220 THR A N 1
ATOM 1608 C CA . THR A 1 220 ? -15.971 -15.913 22.764 1.00 95.38 220 THR A CA 1
ATOM 1609 C C . THR A 1 220 ? -14.977 -16.937 22.208 1.00 95.38 220 THR A C 1
ATOM 1611 O O . THR A 1 220 ? -14.390 -17.693 22.980 1.00 95.38 220 THR A O 1
ATOM 1614 N N . ARG A 1 221 ? -14.750 -16.972 20.883 1.00 94.56 221 ARG A N 1
ATOM 1615 C CA . ARG A 1 221 ? -13.789 -17.911 20.263 1.00 94.56 221 ARG A CA 1
ATOM 1616 C C . ARG A 1 221 ? -12.357 -17.704 20.755 1.00 94.56 221 ARG A C 1
ATOM 1618 O O . ARG A 1 221 ? -11.610 -18.674 20.814 1.00 94.56 221 ARG A O 1
ATOM 1625 N N . HIS A 1 222 ? -12.002 -16.471 21.113 1.00 94.56 222 HIS A N 1
ATOM 1626 C CA . HIS A 1 222 ? -10.680 -16.106 21.627 1.00 94.56 222 HIS A CA 1
ATOM 1627 C C . HIS A 1 222 ? -10.628 -16.011 23.160 1.00 94.56 222 HIS A C 1
ATOM 1629 O O . HIS A 1 222 ? -9.619 -15.582 23.711 1.00 94.56 222 HIS A O 1
ATOM 1635 N N . GLY A 1 223 ? -11.690 -16.426 23.866 1.00 95.00 223 GLY A N 1
ATOM 1636 C CA . GLY A 1 223 ? -11.743 -16.412 25.332 1.00 95.00 223 GLY A CA 1
ATOM 1637 C C . GLY A 1 223 ? -11.771 -15.008 25.947 1.00 95.00 223 GLY A C 1
ATOM 1638 O O . GLY A 1 223 ? -11.326 -14.829 27.079 1.00 95.00 223 GLY A O 1
ATOM 1639 N N . LEU A 1 224 ? -12.261 -14.018 25.200 1.00 94.69 224 LEU A N 1
ATOM 1640 C CA . LEU A 1 224 ? -12.375 -12.623 25.615 1.00 94.69 224 LEU A CA 1
ATOM 1641 C C . LEU A 1 224 ? -13.822 -12.277 25.997 1.00 94.69 224 LEU A C 1
ATOM 1643 O O . LEU A 1 224 ? -14.766 -12.927 25.545 1.00 94.69 224 LEU A O 1
ATOM 1647 N N . ASP A 1 225 ? -13.995 -11.232 26.809 1.00 94.31 225 ASP A N 1
ATOM 1648 C CA . ASP A 1 225 ? -15.311 -10.771 27.264 1.00 94.31 225 ASP A CA 1
ATOM 1649 C C . ASP A 1 225 ? -16.130 -10.157 26.107 1.00 94.31 225 ASP A C 1
ATOM 1651 O O . ASP A 1 225 ? -15.731 -9.121 25.566 1.00 94.31 225 ASP A O 1
ATOM 1655 N N . PRO A 1 226 ? -17.278 -10.746 25.719 1.00 93.12 226 PRO A N 1
ATOM 1656 C CA . PRO A 1 226 ? -18.123 -10.200 24.661 1.00 93.12 226 PRO A CA 1
ATOM 1657 C C . PRO A 1 226 ? -18.849 -8.901 25.055 1.00 93.12 226 PRO A C 1
ATOM 1659 O O . PRO A 1 226 ? -19.390 -8.238 24.177 1.00 93.12 226 PRO A O 1
ATOM 1662 N N . GLY A 1 227 ? -18.882 -8.536 26.342 1.00 92.12 227 GLY A N 1
ATOM 1663 C CA . GLY A 1 227 ? -19.561 -7.342 26.855 1.00 92.12 227 GLY A CA 1
ATOM 1664 C C . GLY A 1 227 ? -18.685 -6.089 26.944 1.00 92.12 227 GLY A C 1
ATOM 1665 O O . GLY A 1 227 ? -19.131 -5.073 27.477 1.00 92.12 227 GLY A O 1
ATOM 1666 N N . VAL A 1 228 ? -17.443 -6.123 26.444 1.00 91.12 228 VAL A N 1
ATOM 1667 C CA . VAL A 1 228 ? -16.494 -5.009 26.628 1.00 91.12 228 VAL A CA 1
ATOM 1668 C C . VAL A 1 228 ? -16.990 -3.698 26.007 1.00 91.12 228 VAL A C 1
ATOM 1670 O O . VAL A 1 228 ? -16.862 -2.646 26.631 1.00 91.12 228 VAL A O 1
ATOM 1673 N N . VAL A 1 229 ? -17.615 -3.744 24.825 1.00 91.31 229 VAL A N 1
ATOM 1674 C CA . VAL A 1 229 ? -18.155 -2.539 24.168 1.00 91.31 229 VAL A CA 1
ATOM 1675 C C . VAL A 1 229 ? -19.331 -1.960 24.951 1.00 91.31 229 VAL A C 1
ATOM 1677 O O . VAL A 1 229 ? -19.385 -0.749 25.139 1.00 91.31 229 VAL A O 1
ATOM 1680 N N . ASP A 1 230 ? -20.228 -2.806 25.458 1.00 90.69 230 ASP A N 1
ATOM 1681 C CA . ASP A 1 230 ? -21.362 -2.355 26.271 1.00 90.69 230 ASP A CA 1
ATOM 1682 C C . ASP A 1 230 ? -20.876 -1.693 27.565 1.00 90.69 230 ASP A C 1
ATOM 1684 O O . ASP A 1 230 ? -21.379 -0.639 27.950 1.00 90.69 230 ASP A O 1
ATOM 1688 N N . SER A 1 231 ? -19.852 -2.272 28.205 1.00 89.81 231 SER A N 1
ATOM 1689 C CA . SER A 1 231 ? -19.257 -1.702 29.416 1.00 89.81 231 SER A CA 1
ATOM 1690 C C . SER A 1 231 ? -18.647 -0.318 29.162 1.00 89.81 231 SER A C 1
ATOM 1692 O O . SER A 1 231 ? -18.930 0.606 29.922 1.00 89.81 231 SER A O 1
ATOM 1694 N N . TYR A 1 232 ? -17.916 -0.151 28.052 1.00 88.81 232 TYR A N 1
ATOM 1695 C CA . TYR A 1 232 ? -17.358 1.129 27.613 1.00 88.81 232 TYR A CA 1
ATOM 1696 C C . TYR A 1 232 ? -18.451 2.173 27.342 1.00 88.81 232 TYR A C 1
ATOM 1698 O O . TYR A 1 232 ? -18.395 3.270 27.873 1.00 88.81 232 TYR A O 1
ATOM 1706 N N . LEU A 1 233 ? -19.498 1.827 26.588 1.00 88.69 233 LEU A N 1
ATOM 1707 C CA . LEU A 1 233 ? -20.594 2.761 26.286 1.00 88.69 233 LEU A CA 1
ATOM 1708 C C . LEU A 1 233 ? -21.462 3.107 27.508 1.00 88.69 233 LEU A C 1
ATOM 1710 O O . LEU A 1 233 ? -22.231 4.065 27.472 1.00 88.69 233 LEU A O 1
ATOM 1714 N N . SER A 1 234 ? -21.386 2.308 28.572 1.00 88.25 234 SER A N 1
ATOM 1715 C CA . SER A 1 234 ? -22.117 2.540 29.820 1.00 88.25 234 SER A CA 1
ATOM 1716 C C . SER A 1 234 ? -21.352 3.383 30.846 1.00 88.25 234 SER A C 1
ATOM 1718 O O . SER A 1 234 ? -21.912 3.703 31.899 1.00 88.25 234 SER A O 1
ATOM 1720 N N . ASP A 1 235 ? -20.088 3.723 30.573 1.00 85.38 235 ASP A N 1
ATOM 1721 C CA . ASP A 1 235 ? -19.250 4.528 31.458 1.00 85.38 235 ASP A CA 1
ATOM 1722 C C . ASP A 1 235 ? -19.170 6.004 31.008 1.00 85.38 235 ASP A C 1
ATOM 1724 O O . ASP A 1 235 ? -19.900 6.454 30.132 1.00 85.38 235 ASP A O 1
ATOM 1728 N N . PHE A 1 236 ? -18.339 6.805 31.679 1.00 81.38 236 PHE A N 1
ATOM 1729 C CA . PHE A 1 236 ? -18.180 8.237 31.384 1.00 81.38 236 PHE A CA 1
ATOM 1730 C C . PHE A 1 236 ? -17.171 8.535 30.257 1.00 81.38 236 PHE A C 1
ATOM 1732 O O . PHE A 1 236 ? -16.937 9.703 29.941 1.00 81.38 236 PHE A O 1
ATOM 1739 N N . HIS A 1 237 ? -16.537 7.504 29.702 1.00 73.75 237 HIS A N 1
ATOM 1740 C CA . HIS A 1 237 ? -15.631 7.555 28.559 1.00 73.75 237 HIS A CA 1
ATOM 1741 C C . HIS A 1 237 ? -16.338 7.244 27.224 1.00 73.75 237 HIS A C 1
ATOM 1743 O O . HIS A 1 237 ? -15.731 7.497 26.175 1.00 73.75 237 HIS A O 1
ATOM 1749 N N . GLY A 1 238 ? -17.556 6.681 27.266 1.00 65.25 238 GLY A N 1
ATOM 1750 C CA . GLY A 1 238 ? -18.405 6.312 26.122 1.00 65.25 238 GLY A CA 1
ATOM 1751 C C . GLY A 1 238 ? -19.451 7.342 25.704 1.00 65.25 238 GLY A C 1
ATOM 1752 O O . GLY A 1 238 ? -19.887 8.160 26.546 1.00 65.25 238 GLY A O 1
#

Mean predicted aligned error: 8.83 Å

Solvent-accessible surface area (backbone atoms only — not comparable to full-atom values): 14079 Å² total; per-residue (Å²): 143,82,88,81,84,82,84,83,81,82,81,80,78,82,79,76,76,70,94,80,72,77,66,84,62,59,48,55,51,55,43,57,53,23,46,72,28,70,94,39,66,41,74,35,84,72,66,39,70,44,73,54,38,50,62,58,65,41,34,51,70,14,79,53,28,90,83,54,56,65,52,72,64,36,71,84,66,68,66,88,88,60,80,76,81,98,34,65,36,64,65,55,40,49,58,56,57,32,52,47,53,43,80,72,42,45,72,54,52,56,39,27,70,62,9,48,43,44,50,38,38,77,73,70,35,81,85,40,70,51,62,41,71,64,51,47,76,64,48,32,61,62,75,63,67,61,57,60,56,47,34,52,45,51,29,77,78,38,51,67,61,39,50,53,40,51,73,31,74,43,29,46,36,32,77,71,68,37,84,88,40,62,47,60,44,74,70,47,42,82,46,46,29,58,59,75,84,38,70,67,45,55,75,48,45,64,63,52,52,37,66,52,44,48,30,44,69,58,19,51,75,72,76,41,70,42,56,53,45,61,54,43,59,71,43,95,89,78